Protein AF-0000000075668141 (afdb_homodimer)

Radius of gyration: 25.36 Å; Cα contacts (8 Å, |Δi|>4): 903; chains: 2; bounding box: 115×65×75 Å

Solvent-accessible surface area (backbone atoms only — not comparable to full-atom values): 20758 Å² total; per-residue (Å²): 134,85,80,78,80,77,78,77,78,77,75,76,73,73,70,75,72,70,86,71,71,58,73,37,65,53,33,29,28,27,36,35,37,35,65,38,72,93,59,47,32,39,34,43,30,41,38,39,40,32,55,85,71,38,32,39,29,36,43,32,41,38,30,49,77,85,41,76,47,42,36,41,34,38,38,34,52,81,81,35,35,32,40,40,32,31,69,78,81,67,46,52,48,77,42,76,54,86,69,76,85,75,75,84,57,61,52,91,82,46,42,79,74,48,72,46,20,44,19,17,82,86,45,88,62,29,16,22,46,29,33,36,33,28,46,74,52,94,87,20,44,36,38,38,28,25,27,62,78,62,22,36,63,32,35,42,34,41,32,35,90,84,81,40,72,47,46,37,40,34,24,48,36,38,82,40,73,93,55,80,66,68,78,54,78,59,75,74,64,106,135,85,80,76,79,78,77,76,77,78,74,75,73,74,71,75,71,70,86,72,71,59,74,37,64,53,33,29,30,28,35,36,38,34,65,38,70,94,61,47,31,38,36,42,31,40,36,41,40,32,54,87,71,36,31,39,27,37,43,31,41,39,30,48,76,86,42,77,47,42,37,40,34,37,38,34,54,81,80,34,35,31,40,41,31,31,69,77,81,67,46,52,47,79,42,74,53,86,68,76,84,74,75,84,55,59,52,91,83,46,42,77,76,48,73,47,22,45,19,17,81,85,44,86,63,27,16,22,47,29,35,36,33,30,47,75,53,94,87,20,44,37,39,36,30,24,25,61,77,60,22,37,63,32,35,41,32,43,32,36,89,85,81,39,73,47,49,37,38,34,24,49,38,38,82,39,73,94,56,82,65,67,79,54,78,61,75,74,63,107

Foldseek 3Di:
DPPPPPPPPPPPPPPVPADFWDWAFQWKKWWKWWDDVVFRKIKIWIKTGHNPQLKMWIFMWIATPRDIWTWTWIDRQVVQWIWIATPVVRAIDIDGHPDHRDGQGADRPKDWPDKDWDADPPDPPRTFIKTWTWDDDPQKIKIWIATPPNRYTAKIWIAHPVPGIIIMGTHPMDHHDPDPCSNPHDPNND/DPPPPPPPPPPPPPPPPADFWDWAFQWKKWWKWWDDVVFRKIKIWIKTGHNPQLKMWIFMWIATPRDIWTWTWIDRQVVQKIWIATPVVRAIDIDGHPDHRDGPGADRPKDWPDKDWDADPPDPPRTFIKTWTWDDDPQKIKIWIATPPNRYTAKIWIAHPVPGIIIMGTHPMDHHDPDPCSNPHDPNND

Nearest PDB structures (foldseek):
  6jl9-assembly1_A  TM=8.503E-01  e=2.110E-15  Xenopus tropicalis
  6e7o-assembly1_B  TM=9.089E-01  e=2.492E-14  Homo sapiens
  6jla-assembly2_C  TM=8.457E-01  e=4.726E-15  Mus musculus
  6jld-assembly2_C  TM=8.463E-01  e=1.506E-14  Homo sapiens
  6jld-assembly2_D  TM=8.527E-01  e=2.757E-14  Homo sapiens

Organism: Branchiostoma floridae (NCBI:txid7739)

Sequence (380 aa):
MKVLLFLVAAIAVVYGQAPQPCIAPKLWEARMSRIDPSKRFFERARISYDAINQRVRVIEEVNIKEQRDFFDVLYLHQVGKEYRYNLKTKECEVKQLAEQFRPFEVPANATNFGESYIGTSAFPADGVLITLWGGEFRGGRYMATFTNSGCVPVEDGFCTERIGCVHTSFYDVVAGISDPDVFIPPKACEMKVLLFLVAAIAVVYGQAPQPCIAPKLWEARMSRIDPSKRFFERARISYDAINQRVRVIEEVNIKEQRDFFDVLYLHQVGKEYRYNLKTKECEVKQLAEQFRPFEVPANATNFGESYIGTSAFPADGVLITLWGGEFRGGRYMATFTNSGCVPVEDGFCTERIGCVHTSFYDVVAGISDPDVFIPPKACE

Secondary structure (DSSP, 8-state):
------------------PPPP---SEEEEEEEEEEGGGTEEEEEEEEEETTTTEEEEEEEEEETTEEEEEEEEEETTTTEEEEEETTT--EEEEE--SPP--SS--TTPEEEEEEEEE-SSSTTSEEEEEEEEEEETTEEEEEEEETTT--EEEEEEEETTTEEEEEEEEEEEES-S-GGGGSPPGGG-/------------------PPPP---SEEEEEEEEEEGGGTEEEEEEEEEETTTTEEEEEEEEEETTEEEEEEEEEETTTTEEEEEETTT--EEEEE--SPP--SS--TTPEEEEEEEEE-SSSTTSEEEEEEEEEEETTEEEEEEEETTT--EEEEEEEETTTEEEEEEEEEEEES-S-GGGGSPPGGG-

Structure (mmCIF, N/CA/C/O backbone):
data_AF-0000000075668141-model_v1
#
loop_
_entity.id
_entity.type
_entity.pdbx_description
1 polymer 'Mammalian ependymin-related protein 1'
#
loop_
_atom_site.group_PDB
_atom_site.id
_atom_site.type_symbol
_atom_site.label_atom_id
_atom_site.label_alt_id
_atom_site.label_comp_id
_atom_site.label_asym_id
_atom_site.label_entity_id
_atom_site.label_seq_id
_atom_site.pdbx_PDB_ins_code
_atom_site.Cartn_x
_atom_site.Cartn_y
_atom_site.Cartn_z
_atom_site.occupancy
_atom_site.B_iso_or_equiv
_atom_site.auth_seq_id
_atom_site.auth_comp_id
_atom_site.auth_asym_id
_atom_site.auth_atom_id
_atom_site.pdbx_PDB_model_num
ATOM 1 N N . MET A 1 1 ? -64.438 -29.797 13.039 1 34.88 1 MET A N 1
ATOM 2 C CA . MET A 1 1 ? -63.781 -28.531 12.719 1 34.88 1 MET A CA 1
ATOM 3 C C . MET A 1 1 ? -62.25 -28.656 12.922 1 34.88 1 MET A C 1
ATOM 5 O O . MET A 1 1 ? -61.781 -28.75 14.062 1 34.88 1 MET A O 1
ATOM 9 N N . LYS A 1 2 ? -61.469 -29.391 12.008 1 41.22 2 LYS A N 1
ATOM 10 C CA . LYS A 1 2 ? -60.031 -29.547 11.93 1 41.22 2 LYS A CA 1
ATOM 11 C C . LYS A 1 2 ? -59.344 -28.188 11.789 1 41.22 2 LYS A C 1
ATOM 13 O O . LYS A 1 2 ? -59.656 -27.422 10.883 1 41.22 2 LYS A O 1
ATOM 18 N N . VAL A 1 3 ? -58.875 -27.609 12.883 1 42.22 3 VAL A N 1
ATOM 19 C CA . VAL A 1 3 ? -58.031 -26.406 12.977 1 42.22 3 VAL A CA 1
ATOM 20 C C . VAL A 1 3 ? -56.781 -26.578 12.109 1 42.22 3 VAL A C 1
ATOM 22 O O . VAL A 1 3 ? -56 -27.484 12.336 1 42.22 3 VAL A O 1
ATOM 25 N N . LEU A 1 4 ? -56.844 -26.266 10.844 1 45.06 4 LEU A N 1
ATOM 26 C CA . LEU A 1 4 ? -55.656 -26.109 9.984 1 45.06 4 LEU A CA 1
ATOM 27 C C . LEU A 1 4 ? -54.719 -25.078 10.562 1 45.06 4 LEU A C 1
ATOM 29 O O . LEU A 1 4 ? -55.062 -23.891 10.672 1 45.06 4 LEU A O 1
ATOM 33 N N . LEU A 1 5 ? -53.75 -25.453 11.438 1 43.47 5 LEU A N 1
ATOM 34 C CA . LEU A 1 5 ? -52.625 -24.656 11.898 1 43.47 5 LEU A CA 1
ATOM 35 C C . LEU A 1 5 ? -51.75 -24.203 10.719 1 43.47 5 LEU A C 1
ATOM 37 O O . LEU A 1 5 ? -51.188 -25.031 10.016 1 43.47 5 LEU A O 1
ATOM 41 N N . PHE A 1 6 ? -52.125 -23.078 10.039 1 44.03 6 PHE A N 1
ATOM 42 C CA . PHE A 1 6 ? -51.281 -22.406 9.086 1 44.03 6 PHE A CA 1
ATOM 43 C C . PHE A 1 6 ? -49.938 -22 9.734 1 44.03 6 PHE A C 1
ATOM 45 O O . PHE A 1 6 ? -49.938 -21.188 10.656 1 44.03 6 PHE A O 1
ATOM 52 N N . LEU A 1 7 ? -48.938 -22.875 9.711 1 41.78 7 LEU A N 1
ATOM 53 C CA . LEU A 1 7 ? -47.562 -22.531 10.055 1 41.78 7 LEU A CA 1
ATOM 54 C C . LEU A 1 7 ? -47.031 -21.438 9.117 1 41.78 7 LEU A C 1
ATOM 56 O O . LEU A 1 7 ? -46.844 -21.672 7.922 1 41.78 7 LEU A O 1
ATOM 60 N N . VAL A 1 8 ? -47.312 -20.141 9.375 1 44.75 8 VAL A N 1
ATOM 61 C CA . VAL A 1 8 ? -46.688 -19.031 8.672 1 44.75 8 VAL A CA 1
ATOM 62 C C . VAL A 1 8 ? -45.188 -19.125 8.828 1 44.75 8 VAL A C 1
ATOM 64 O O . VAL A 1 8 ? -44.656 -19.031 9.938 1 44.75 8 VAL A O 1
ATOM 67 N N . ALA A 1 9 ? -44.438 -19.797 7.949 1 44.72 9 ALA A N 1
ATOM 68 C CA . ALA A 1 9 ? -42.969 -19.703 7.832 1 44.72 9 ALA A CA 1
ATOM 69 C C . ALA A 1 9 ? -42.531 -18.266 7.684 1 44.72 9 ALA A C 1
ATOM 71 O O . ALA A 1 9 ? -42.781 -17.625 6.656 1 44.72 9 ALA A O 1
ATOM 72 N N . ALA A 1 10 ? -42.375 -17.453 8.758 1 44.97 10 ALA A N 1
ATOM 73 C CA . ALA A 1 10 ? -41.719 -16.141 8.719 1 44.97 10 ALA A CA 1
ATOM 74 C C . ALA A 1 10 ? -40.344 -16.25 8.094 1 44.97 10 ALA A C 1
ATOM 76 O O . ALA A 1 10 ? -39.438 -16.875 8.672 1 44.97 10 ALA A O 1
ATOM 77 N N . ILE A 1 11 ? -40.156 -16.172 6.809 1 45.78 11 ILE A N 1
ATOM 78 C CA . ILE A 1 11 ? -38.875 -15.984 6.148 1 45.78 11 ILE A CA 1
ATOM 79 C C . ILE A 1 11 ? -38.156 -14.758 6.73 1 45.78 11 ILE A C 1
ATOM 81 O O . ILE A 1 11 ? -38.625 -13.625 6.559 1 45.78 11 ILE A O 1
ATOM 85 N N . ALA A 1 12 ? -37.438 -14.883 7.789 1 45.81 12 ALA A N 1
ATOM 86 C CA . ALA A 1 12 ? -36.531 -13.836 8.219 1 45.81 12 ALA A CA 1
ATOM 87 C C . ALA A 1 12 ? -35.625 -13.414 7.074 1 45.81 12 ALA A C 1
ATOM 89 O O . ALA A 1 12 ? -34.719 -14.172 6.668 1 45.81 12 ALA A O 1
ATOM 90 N N . VAL A 1 13 ? -36.094 -12.641 6.199 1 45.12 13 VAL A N 1
ATOM 91 C CA . VAL A 1 13 ? -35.156 -11.961 5.309 1 45.12 13 VAL A CA 1
ATOM 92 C C . VAL A 1 13 ? -34.031 -11.328 6.129 1 45.12 13 VAL A C 1
ATOM 94 O O . VAL A 1 13 ? -34.25 -10.391 6.895 1 45.12 13 VAL A O 1
ATOM 97 N N . VAL A 1 14 ? -33.062 -12.047 6.535 1 48.56 14 VAL A N 1
ATOM 98 C CA . VAL A 1 14 ? -31.844 -11.445 7.016 1 48.56 14 VAL A CA 1
ATOM 99 C C . VAL A 1 14 ? -31.391 -10.344 6.059 1 48.56 14 VAL A C 1
ATOM 101 O O . VAL A 1 14 ? -30.969 -10.617 4.934 1 48.56 14 VAL A O 1
ATOM 104 N N . TYR A 1 15 ? -31.984 -9.219 5.977 1 42.97 15 TYR A N 1
ATOM 105 C CA . TYR A 1 15 ? -31.359 -8.07 5.328 1 42.97 15 TYR A CA 1
ATOM 106 C C . TYR A 1 15 ? -29.891 -7.969 5.711 1 42.97 15 TYR A C 1
ATOM 108 O O . TYR A 1 15 ? -29.547 -7.734 6.875 1 42.97 15 TYR A O 1
ATOM 116 N N . GLY A 1 16 ? -29.062 -8.758 5.184 1 48.34 16 GLY A N 1
ATOM 117 C CA . GLY A 1 16 ? -27.641 -8.484 5.371 1 48.34 16 GLY A CA 1
ATOM 118 C C . GLY A 1 16 ? -27.312 -7.008 5.309 1 48.34 16 GLY A C 1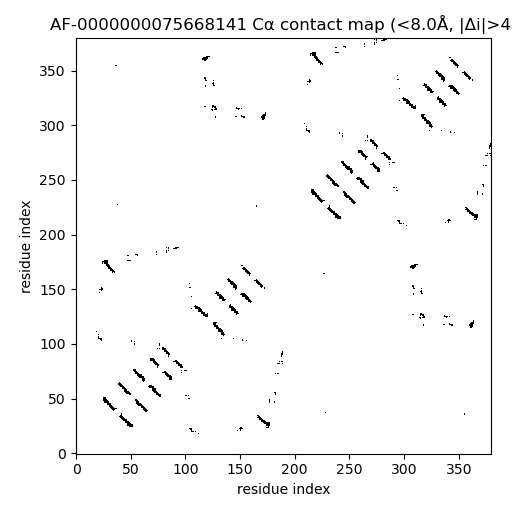
ATOM 119 O O . GLY A 1 16 ? -27.484 -6.367 4.27 1 48.34 16 GLY A O 1
ATOM 120 N N . GLN A 1 17 ? -27.547 -6.254 6.359 1 53.72 17 GLN A N 1
ATOM 121 C CA . GLN A 1 17 ? -27.312 -4.816 6.441 1 53.72 17 GLN A CA 1
ATOM 122 C C . GLN A 1 17 ? -26.016 -4.434 5.734 1 53.72 17 GLN A C 1
ATOM 124 O O . GLN A 1 17 ? -25 -5.125 5.867 1 53.72 17 GLN A O 1
ATOM 129 N N . ALA A 1 18 ? -26.109 -3.721 4.609 1 61.28 18 ALA A N 1
ATOM 130 C CA . ALA A 1 18 ? -24.953 -3.143 3.918 1 61.28 18 ALA A CA 1
ATOM 131 C C . ALA A 1 18 ? -23.922 -2.613 4.914 1 61.28 18 ALA A C 1
ATOM 133 O O . ALA A 1 18 ? -24.281 -2.033 5.938 1 61.28 18 ALA A O 1
ATOM 134 N N . PRO A 1 19 ? -22.719 -3.008 4.734 1 73.75 19 PRO A N 1
ATOM 135 C CA . PRO A 1 19 ? -21.719 -2.535 5.699 1 73.75 19 PRO A CA 1
ATOM 136 C C . PRO A 1 19 ? -21.75 -1.021 5.887 1 73.75 19 PRO A C 1
ATOM 138 O O . PRO A 1 19 ? -21.922 -0.279 4.918 1 73.75 19 PRO A O 1
ATOM 141 N N . GLN A 1 20 ? -22.062 -0.534 7.082 1 81.81 20 GLN A N 1
ATOM 142 C CA . GLN A 1 20 ? -22.062 0.888 7.414 1 81.81 20 GLN A CA 1
ATOM 143 C C . GLN A 1 20 ? -20.641 1.432 7.523 1 81.81 20 GLN A C 1
ATOM 145 O O . GLN A 1 20 ? -19.75 0.744 8.016 1 81.81 20 GLN A O 1
ATOM 150 N N . PRO A 1 21 ? -20.5 2.658 6.977 1 88.06 21 PRO A N 1
ATOM 151 C CA . PRO A 1 21 ? -19.188 3.293 7.105 1 88.06 21 PRO A CA 1
ATOM 152 C C . PRO A 1 21 ? -18.766 3.469 8.562 1 88.06 21 PRO A C 1
ATOM 154 O O . PRO A 1 21 ? -19.594 3.785 9.422 1 88.06 21 PRO A O 1
ATOM 157 N N . CYS A 1 22 ? -17.594 3.148 8.836 1 92.31 22 CYS A N 1
ATOM 158 C CA . CYS A 1 22 ? -17.031 3.377 10.164 1 92.31 22 CYS A CA 1
ATOM 159 C C . CYS A 1 22 ? -16.703 4.848 10.367 1 92.31 22 CYS A C 1
ATOM 161 O O . CYS A 1 22 ? -16.719 5.633 9.414 1 92.31 22 CYS A O 1
ATOM 163 N N . ILE A 1 23 ? -16.5 5.223 11.633 1 94.06 23 ILE A N 1
ATOM 164 C CA . ILE A 1 23 ? -16.172 6.602 11.977 1 94.06 23 ILE A CA 1
ATOM 165 C C . ILE A 1 23 ? -14.68 6.727 12.25 1 94.06 23 ILE A C 1
ATOM 167 O O . ILE A 1 23 ? -14.188 6.234 13.266 1 94.06 23 ILE A O 1
ATOM 171 N N . ALA A 1 24 ? -14.023 7.359 11.383 1 95.56 24 ALA A N 1
ATOM 172 C CA . ALA A 1 24 ? -12.586 7.559 11.531 1 95.56 24 ALA A CA 1
ATOM 173 C C . ALA A 1 24 ? -12.289 8.664 12.547 1 95.56 24 ALA A C 1
ATOM 175 O O . ALA A 1 24 ? -13.086 9.594 12.703 1 95.56 24 ALA A O 1
ATOM 176 N N . PRO A 1 25 ? -11.148 8.562 13.242 1 96.38 25 PRO A N 1
ATOM 177 C CA . PRO A 1 25 ? -10.773 9.664 14.133 1 96.38 25 PRO A CA 1
ATOM 178 C C . PRO A 1 25 ? -10.617 10.992 13.398 1 96.38 25 PRO A C 1
ATOM 180 O O . PRO A 1 25 ? -10.094 11.023 12.281 1 96.38 25 PRO A O 1
ATOM 183 N N . LYS A 1 26 ? -11.031 12.031 14.047 1 97.69 26 LYS A N 1
ATOM 184 C CA . LYS A 1 26 ? -10.984 13.359 13.438 1 97.69 26 LYS A CA 1
ATOM 185 C C . LYS A 1 26 ? -9.609 14 13.633 1 97.69 26 LYS A C 1
ATOM 187 O O . LYS A 1 26 ? -9.258 14.953 12.93 1 97.69 26 LYS A O 1
ATOM 192 N N . LEU A 1 27 ? -8.922 13.539 14.648 1 98.25 27 LEU A N 1
ATOM 193 C CA . LEU A 1 27 ? -7.562 13.977 14.945 1 98.25 27 LEU A CA 1
ATOM 194 C C . LEU A 1 27 ? -6.602 12.797 14.992 1 98.25 27 LEU A C 1
ATOM 196 O O . LEU A 1 27 ? -6.844 11.82 15.711 1 98.25 27 LEU A O 1
ATOM 200 N N . TRP A 1 28 ? -5.551 12.922 14.18 1 98.31 28 TRP A N 1
ATOM 201 C CA . TRP A 1 28 ? -4.566 11.852 14.273 1 98.31 28 TRP A CA 1
ATOM 202 C C . TRP A 1 28 ? -3.225 12.289 13.695 1 98.31 28 TRP A C 1
ATOM 204 O O . TRP A 1 28 ? -3.146 13.305 13 1 98.31 28 TRP A O 1
ATOM 214 N N . GLU A 1 29 ? -2.188 11.602 14.094 1 98.69 29 GLU A N 1
ATOM 215 C CA . GLU A 1 29 ? -0.835 11.734 13.555 1 98.69 29 GLU A CA 1
ATOM 216 C C . GLU A 1 29 ? -0.337 10.406 12.984 1 98.69 29 GLU A C 1
ATOM 218 O O . GLU A 1 29 ? -0.739 9.336 13.445 1 98.69 29 GLU A O 1
ATOM 223 N N . ALA A 1 30 ? 0.519 10.516 12.008 1 98.62 30 ALA A N 1
ATOM 224 C CA . ALA A 1 30 ? 1.01 9.305 11.352 1 98.62 30 ALA A CA 1
ATOM 225 C C . ALA A 1 30 ? 2.281 9.594 10.555 1 98.62 30 ALA A C 1
ATOM 227 O O . ALA A 1 30 ? 2.693 10.742 10.422 1 98.62 30 ALA A O 1
ATOM 228 N N . ARG A 1 31 ? 2.924 8.547 10.227 1 97.56 31 ARG A N 1
ATOM 229 C CA . ARG A 1 31 ? 3.861 8.594 9.109 1 97.56 31 ARG A CA 1
ATOM 230 C C . ARG A 1 31 ? 3.154 8.305 7.793 1 97.56 31 ARG A C 1
ATOM 232 O O . ARG A 1 31 ? 2.125 7.625 7.773 1 97.56 31 ARG A O 1
ATOM 239 N N . MET A 1 32 ? 3.637 8.891 6.742 1 96.5 32 MET A N 1
ATOM 240 C CA . MET A 1 32 ? 2.998 8.617 5.457 1 96.5 32 MET A CA 1
ATOM 241 C C . MET A 1 32 ? 4.035 8.508 4.348 1 96.5 32 MET A C 1
ATOM 243 O O . MET A 1 32 ? 5.164 8.984 4.496 1 96.5 32 MET A O 1
ATOM 247 N N . SER A 1 33 ? 3.711 7.805 3.348 1 91.38 33 SER A N 1
ATOM 248 C CA . SER A 1 33 ? 4.531 7.691 2.145 1 91.38 33 SER A CA 1
ATOM 249 C C . SER A 1 33 ? 3.686 7.824 0.884 1 91.38 33 SER A C 1
ATOM 251 O O . SER A 1 33 ? 2.512 7.449 0.875 1 91.38 33 SER A O 1
ATOM 253 N N . ARG A 1 34 ? 4.293 8.469 -0.087 1 87.44 34 ARG A N 1
ATOM 254 C CA . ARG A 1 34 ? 3.707 8.594 -1.418 1 87.44 34 ARG A CA 1
ATOM 255 C C . ARG A 1 34 ? 4.727 8.25 -2.498 1 87.44 34 ARG A C 1
ATOM 257 O O . ARG A 1 34 ? 5.895 8.625 -2.402 1 87.44 34 ARG A O 1
ATOM 264 N N . ILE A 1 35 ? 4.246 7.426 -3.361 1 75.75 35 ILE A N 1
ATOM 265 C CA . ILE A 1 35 ? 5.141 7.023 -4.441 1 75.75 35 ILE A CA 1
ATOM 266 C C . ILE A 1 35 ? 4.457 7.246 -5.789 1 75.75 35 ILE A C 1
ATOM 268 O O . ILE A 1 35 ? 3.268 6.957 -5.941 1 75.75 35 ILE A O 1
ATOM 272 N N . ASP A 1 36 ? 5.129 7.934 -6.668 1 72.81 36 ASP A N 1
ATOM 273 C CA . ASP A 1 36 ? 4.73 8.039 -8.07 1 72.81 36 ASP A CA 1
ATOM 274 C C . ASP A 1 36 ? 5.863 7.609 -9 1 72.81 36 ASP A C 1
ATOM 276 O O . ASP A 1 36 ? 6.703 8.43 -9.383 1 72.81 36 ASP A O 1
ATOM 280 N N . PRO A 1 37 ? 5.793 6.398 -9.375 1 64.69 37 PRO A N 1
ATOM 281 C CA . PRO A 1 37 ? 6.914 5.879 -10.164 1 64.69 37 PRO A CA 1
ATOM 282 C C . PRO A 1 37 ? 7.102 6.613 -11.484 1 64.69 37 PRO A C 1
ATOM 284 O O . PRO A 1 37 ? 8.227 6.742 -11.977 1 64.69 37 PRO A O 1
ATOM 287 N N . SER A 1 38 ? 6.02 7.039 -12.062 1 67.44 38 SER A N 1
ATOM 288 C CA . SER A 1 38 ? 6.113 7.715 -13.352 1 67.44 38 SER A CA 1
ATOM 289 C C . SER A 1 38 ? 6.941 8.992 -13.242 1 67.44 38 SER A C 1
ATOM 291 O O . SER A 1 38 ? 7.527 9.438 -14.234 1 67.44 38 SER A O 1
ATOM 293 N N . LYS A 1 39 ? 7.062 9.469 -12.07 1 70.31 39 LYS A N 1
ATOM 294 C CA . LYS A 1 39 ? 7.816 10.703 -11.852 1 70.31 39 LYS A CA 1
ATOM 295 C C . LYS A 1 39 ? 9.07 10.438 -11.016 1 70.31 39 LYS A C 1
ATOM 297 O O . LYS A 1 39 ? 9.789 11.367 -10.664 1 70.31 39 LYS A O 1
ATOM 302 N N . ARG A 1 40 ? 9.312 9.156 -10.742 1 74.38 40 ARG A N 1
ATOM 303 C CA . ARG A 1 40 ? 10.398 8.812 -9.828 1 74.38 40 ARG A CA 1
ATOM 304 C C . ARG A 1 40 ? 10.305 9.625 -8.539 1 74.38 40 ARG A C 1
ATOM 306 O O . ARG A 1 40 ? 11.297 10.203 -8.094 1 74.38 40 ARG A O 1
ATOM 313 N N . PHE A 1 41 ? 9.062 9.789 -8.164 1 79.19 41 PHE A N 1
ATOM 314 C CA . PHE A 1 41 ? 8.734 10.586 -6.992 1 79.19 41 PHE A CA 1
ATOM 315 C C . PHE A 1 41 ? 8.508 9.695 -5.777 1 79.19 41 PHE A C 1
ATOM 317 O O . PHE A 1 41 ? 7.855 8.656 -5.875 1 79.19 41 PHE A O 1
ATOM 324 N N . PHE A 1 42 ? 9.156 10.102 -4.734 1 80.56 42 PHE A N 1
ATOM 325 C CA . PHE A 1 42 ? 8.977 9.445 -3.441 1 80.56 42 PHE A CA 1
ATOM 326 C C . PHE A 1 42 ? 8.922 10.477 -2.318 1 80.56 42 PHE A C 1
ATOM 328 O O . PHE A 1 42 ? 9.703 11.422 -2.299 1 80.56 42 PHE A O 1
ATOM 335 N N . GLU A 1 43 ? 7.926 10.305 -1.451 1 91.5 43 GLU A N 1
ATOM 336 C CA . GLU A 1 43 ? 7.762 11.18 -0.299 1 91.5 43 GLU A CA 1
ATOM 337 C C . GLU A 1 43 ? 7.605 10.383 0.991 1 91.5 43 GLU A C 1
ATOM 339 O O . GLU A 1 43 ? 6.863 9.398 1.031 1 91.5 43 GLU A O 1
ATOM 344 N N . ARG A 1 44 ? 8.336 10.727 1.979 1 93.19 44 ARG A N 1
ATOM 345 C CA . ARG A 1 44 ? 8.141 10.281 3.355 1 93.19 44 ARG A CA 1
ATOM 346 C C . ARG A 1 44 ? 7.875 11.469 4.277 1 93.19 44 ARG A C 1
ATOM 348 O O . ARG A 1 44 ? 8.547 12.492 4.188 1 93.19 44 ARG A O 1
ATOM 355 N N . ALA A 1 45 ? 6.902 11.234 5.168 1 97.94 45 ALA A N 1
ATOM 356 C CA . ALA A 1 45 ? 6.52 12.406 5.945 1 97.94 45 ALA A CA 1
ATOM 357 C C . ALA A 1 45 ? 5.91 12.008 7.285 1 97.94 45 ALA A C 1
ATOM 359 O O . ALA A 1 45 ? 5.562 10.844 7.488 1 97.94 45 ALA A O 1
ATOM 360 N N . ARG A 1 46 ? 5.98 12.984 8.148 1 98.19 46 ARG A N 1
ATOM 361 C CA . ARG A 1 46 ? 5.105 12.977 9.32 1 98.19 46 ARG A CA 1
ATOM 362 C C . ARG A 1 46 ? 3.918 13.914 9.125 1 98.19 46 ARG A C 1
ATOM 364 O O . ARG A 1 46 ? 4.082 15.047 8.664 1 98.19 46 ARG A O 1
ATOM 371 N N . ILE A 1 47 ? 2.812 13.359 9.43 1 98.44 47 ILE A N 1
ATOM 372 C CA . ILE A 1 47 ? 1.604 14.141 9.188 1 98.44 47 ILE A CA 1
ATOM 373 C C . ILE A 1 47 ? 0.834 14.32 10.5 1 98.44 47 ILE A C 1
ATOM 375 O O . ILE A 1 47 ? 0.749 13.391 11.305 1 98.44 47 ILE A O 1
ATOM 379 N N . SER A 1 48 ? 0.347 15.531 10.742 1 98.81 48 SER A N 1
ATOM 380 C CA . SER A 1 48 ? -0.649 15.859 11.75 1 98.81 48 SER A CA 1
ATOM 381 C C . SER A 1 48 ? -1.951 16.328 11.109 1 98.81 48 SER A C 1
ATOM 383 O O . SER A 1 48 ? -1.952 17.281 10.312 1 98.81 48 SER A O 1
ATOM 385 N N . TYR A 1 49 ? -2.961 15.617 11.43 1 98.62 49 TYR A N 1
ATOM 386 C CA . TYR A 1 49 ? -4.242 15.805 10.758 1 98.62 49 TYR A CA 1
ATOM 387 C C . TYR A 1 49 ? -5.328 16.188 11.75 1 98.62 49 TYR A C 1
ATOM 389 O O . TYR A 1 49 ? -5.566 15.492 12.727 1 98.62 49 TYR A O 1
ATOM 397 N N . ASP A 1 50 ? -5.969 17.375 11.5 1 98.62 50 ASP A N 1
ATOM 398 C CA . ASP A 1 50 ? -7.082 17.891 12.281 1 98.62 50 ASP A CA 1
ATOM 399 C C . ASP A 1 50 ? -8.273 18.219 11.391 1 98.62 50 ASP A C 1
ATOM 401 O O . ASP A 1 50 ? -8.328 19.297 10.773 1 98.62 50 ASP A O 1
ATOM 405 N N . ALA A 1 51 ? -9.234 17.328 11.453 1 97.69 51 ALA A N 1
ATOM 406 C CA . ALA A 1 51 ? -10.398 17.5 10.586 1 97.69 51 ALA A CA 1
ATOM 407 C C . ALA A 1 51 ? -11.383 18.5 11.18 1 97.69 51 ALA A C 1
ATOM 409 O O . ALA A 1 51 ? -12.148 19.141 10.453 1 97.69 51 ALA A O 1
ATOM 410 N N . ILE A 1 52 ? -11.391 18.609 12.445 1 97.81 52 ILE A N 1
ATOM 411 C CA . ILE A 1 52 ? -12.336 19.516 13.102 1 97.81 52 ILE A CA 1
ATOM 412 C C . ILE A 1 52 ? -12.07 20.953 12.648 1 97.81 52 ILE A C 1
ATOM 414 O O . ILE A 1 52 ? -12.992 21.656 12.242 1 97.81 52 ILE A O 1
ATOM 418 N N . ASN A 1 53 ? -10.812 21.328 12.656 1 98 53 ASN A N 1
ATOM 419 C CA . ASN A 1 53 ? -10.445 22.688 12.266 1 98 53 ASN A CA 1
ATOM 420 C C . ASN A 1 53 ? -9.906 22.734 10.844 1 98 53 ASN A C 1
ATOM 422 O O . ASN A 1 53 ? -9.398 23.766 10.406 1 98 53 ASN A O 1
ATOM 426 N N . GLN A 1 54 ? -9.922 21.625 10.117 1 98.06 54 GLN A N 1
ATOM 427 C CA . GLN A 1 54 ? -9.523 21.5 8.719 1 98.06 54 GLN A CA 1
ATOM 428 C C . GLN A 1 54 ? -8.102 22 8.5 1 98.06 54 GLN A C 1
ATOM 430 O O . GLN A 1 54 ? -7.871 22.891 7.676 1 98.06 54 GLN A O 1
ATOM 435 N N . ARG A 1 55 ? -7.195 21.391 9.195 1 98.19 55 ARG A N 1
ATOM 436 C CA . ARG A 1 55 ? -5.785 21.75 9.078 1 98.19 55 ARG A CA 1
ATOM 437 C C . ARG A 1 55 ? -4.895 20.516 9.07 1 98.19 55 ARG A C 1
ATOM 439 O O . ARG A 1 55 ? -5.211 19.516 9.711 1 98.19 55 ARG A O 1
ATOM 446 N N . VAL A 1 56 ? -3.848 20.625 8.32 1 98.31 56 VAL A N 1
ATOM 447 C CA . VAL A 1 56 ? -2.918 19.516 8.125 1 98.31 56 VAL A CA 1
ATOM 448 C C . VAL A 1 56 ? -1.484 20.031 8.125 1 98.31 56 VAL A C 1
ATOM 450 O O . VAL A 1 56 ? -1.188 21.047 7.484 1 98.31 56 VAL A O 1
ATOM 453 N N . ARG A 1 57 ? -0.657 19.391 8.883 1 98.69 57 ARG A N 1
ATOM 454 C CA . ARG A 1 57 ? 0.774 19.672 8.805 1 98.69 57 ARG A CA 1
ATOM 455 C C . ARG A 1 57 ? 1.537 18.438 8.312 1 98.69 57 ARG A C 1
ATOM 457 O O . ARG A 1 57 ? 1.265 17.312 8.742 1 98.69 57 ARG A O 1
ATOM 464 N N . VAL A 1 58 ? 2.465 18.672 7.41 1 98.19 58 VAL A N 1
ATOM 465 C CA . VAL A 1 58 ? 3.283 17.609 6.852 1 98.19 58 VAL A CA 1
ATOM 466 C C . VAL A 1 58 ? 4.758 18.016 6.887 1 98.19 58 VAL A C 1
ATOM 468 O O . VAL A 1 58 ? 5.145 19.016 6.289 1 98.19 58 VAL A O 1
ATOM 471 N N . ILE A 1 59 ? 5.52 17.297 7.676 1 98.38 59 ILE A N 1
ATOM 472 C CA . ILE A 1 59 ? 6.973 17.422 7.621 1 98.38 59 ILE A CA 1
ATOM 473 C C . ILE A 1 59 ? 7.547 16.328 6.715 1 98.38 59 ILE A C 1
ATOM 475 O O . ILE A 1 59 ? 7.492 15.148 7.047 1 98.38 59 ILE A O 1
ATOM 479 N N . GLU A 1 60 ? 8.141 16.797 5.582 1 97.44 60 GLU A N 1
ATOM 480 C CA . GLU A 1 60 ? 8.32 15.789 4.539 1 97.44 60 GLU A CA 1
ATOM 481 C C . GLU A 1 60 ? 9.734 15.836 3.963 1 97.44 60 GLU A C 1
ATOM 483 O O . GLU A 1 60 ? 10.359 16.891 3.932 1 97.44 60 GLU A O 1
ATOM 488 N N . GLU A 1 61 ? 10.195 14.688 3.676 1 96.38 61 GLU A N 1
ATOM 489 C CA . GLU A 1 61 ? 11.305 14.461 2.752 1 96.38 61 GLU A CA 1
ATOM 490 C C . GLU A 1 61 ? 10.797 14.062 1.368 1 96.38 61 GLU A C 1
ATOM 492 O O . GLU A 1 61 ? 10.023 13.117 1.23 1 96.38 61 GLU A O 1
ATOM 497 N N . VAL A 1 62 ? 11.18 14.859 0.384 1 93.69 62 VAL A N 1
ATOM 498 C CA . VAL A 1 62 ? 10.711 14.625 -0.978 1 93.69 62 VAL A CA 1
ATOM 499 C C . VAL A 1 62 ? 11.898 14.305 -1.883 1 93.69 62 VAL A C 1
ATOM 501 O O . VAL A 1 62 ? 12.914 15.008 -1.85 1 93.69 62 VAL A O 1
ATOM 504 N N . ASN A 1 63 ? 11.734 13.203 -2.508 1 89.31 63 ASN A N 1
ATOM 505 C CA . ASN A 1 63 ? 12.734 12.812 -3.496 1 89.31 63 ASN A CA 1
ATOM 506 C C . ASN A 1 63 ? 12.164 12.836 -4.91 1 89.31 63 ASN A C 1
ATOM 508 O O . ASN A 1 63 ? 11.18 12.156 -5.203 1 89.31 63 ASN A O 1
ATOM 512 N N . ILE A 1 64 ? 12.727 13.711 -5.773 1 86.19 64 ILE A N 1
ATOM 513 C CA . ILE A 1 64 ? 12.359 13.758 -7.184 1 86.19 64 ILE A CA 1
ATOM 514 C C . ILE A 1 64 ? 13.594 13.508 -8.047 1 86.19 64 ILE A C 1
ATOM 516 O O . ILE A 1 64 ? 14.547 14.289 -8.023 1 86.19 64 ILE A O 1
ATOM 520 N N . LYS A 1 65 ? 13.57 12.484 -8.914 1 79.5 65 LYS A N 1
ATOM 521 C CA . LYS A 1 65 ? 14.688 12.141 -9.789 1 79.5 65 LYS A CA 1
ATOM 522 C C . LYS A 1 65 ? 16 12.133 -9.016 1 79.5 65 LYS A C 1
ATOM 524 O O . LYS A 1 65 ? 16.984 12.766 -9.438 1 79.5 65 LYS A O 1
ATOM 529 N N . GLU A 1 66 ? 16 11.656 -7.816 1 77.5 66 GLU A N 1
ATOM 530 C CA . GLU A 1 66 ? 17.172 11.422 -6.973 1 77.5 66 GLU A CA 1
ATOM 531 C C . GLU A 1 66 ? 17.594 12.703 -6.254 1 77.5 66 GLU A C 1
ATOM 533 O O . GLU A 1 66 ? 18.672 12.75 -5.652 1 77.5 66 GLU A O 1
ATOM 538 N N . GLN A 1 67 ? 16.859 13.758 -6.41 1 88.5 67 GLN A N 1
ATOM 539 C CA . GLN A 1 67 ? 17.109 14.969 -5.625 1 88.5 67 GLN A CA 1
ATOM 540 C C . GLN A 1 67 ? 16.219 15 -4.383 1 88.5 67 GLN A C 1
ATOM 542 O O . GLN A 1 67 ? 14.992 14.914 -4.484 1 88.5 67 GLN A O 1
ATOM 547 N N . ARG A 1 68 ? 16.891 15.203 -3.305 1 92 68 ARG A N 1
ATOM 548 C CA . ARG A 1 68 ? 16.188 15.172 -2.025 1 92 68 ARG A CA 1
ATOM 549 C C . ARG A 1 68 ? 15.984 16.578 -1.48 1 92 68 ARG A C 1
ATOM 551 O O . ARG A 1 68 ? 16.906 17.391 -1.475 1 92 68 ARG A O 1
ATOM 558 N N . ASP A 1 69 ? 14.711 16.844 -1.104 1 95.75 69 ASP A N 1
ATOM 559 C CA . ASP A 1 69 ? 14.383 18.094 -0.435 1 95.75 69 ASP A CA 1
ATOM 560 C C . ASP A 1 69 ? 13.531 17.844 0.81 1 95.75 69 ASP A C 1
ATOM 562 O O . ASP A 1 69 ? 13.008 16.75 0.998 1 95.75 69 ASP A O 1
ATOM 566 N N . PHE A 1 70 ? 13.547 18.875 1.723 1 97.25 70 PHE A N 1
ATOM 567 C CA . PHE A 1 70 ? 12.859 18.766 3.002 1 97.25 70 PHE A CA 1
ATOM 568 C C . PHE A 1 70 ? 11.953 19.969 3.227 1 97.25 70 PHE A C 1
ATOM 570 O O . PHE A 1 70 ? 12.391 21.109 3.07 1 97.25 70 PHE A O 1
ATOM 577 N N . PHE A 1 71 ? 10.711 19.641 3.514 1 97.81 71 PHE A N 1
ATOM 578 C CA . PHE A 1 71 ? 9.773 20.75 3.701 1 97.81 71 PHE A CA 1
ATOM 579 C C . PHE A 1 71 ? 8.961 20.547 4.98 1 97.81 71 PHE A C 1
ATOM 581 O O . PHE A 1 71 ? 8.773 19.422 5.441 1 97.81 71 PHE A O 1
ATOM 588 N N . ASP A 1 72 ? 8.617 21.625 5.543 1 98.38 72 ASP A N 1
ATOM 589 C CA . ASP A 1 72 ? 7.555 21.781 6.535 1 98.38 72 ASP A CA 1
ATOM 590 C C . ASP A 1 72 ? 6.348 22.5 5.941 1 98.38 72 ASP A C 1
ATOM 592 O O . ASP A 1 72 ? 6.402 23.719 5.703 1 98.38 72 ASP A O 1
ATOM 596 N N . VAL A 1 73 ? 5.309 21.719 5.77 1 97.88 73 VAL A N 1
ATOM 597 C CA . VAL A 1 73 ? 4.164 22.297 5.066 1 97.88 73 VAL A CA 1
ATOM 598 C C . VAL A 1 73 ? 2.945 22.297 5.988 1 97.88 73 VAL A C 1
ATOM 600 O O . VAL A 1 73 ? 2.625 21.297 6.613 1 97.88 73 VAL A O 1
ATOM 603 N N . LEU A 1 74 ? 2.336 23.469 6.016 1 98.31 74 LEU A N 1
ATOM 604 C CA . LEU A 1 74 ? 1.143 23.641 6.836 1 98.31 74 LEU A CA 1
ATOM 605 C C . LEU A 1 74 ? -0.031 24.125 5.988 1 98.31 74 LEU A C 1
ATOM 607 O O . LEU A 1 74 ? 0.084 25.125 5.273 1 98.31 74 LEU A O 1
ATOM 611 N N . TYR A 1 75 ? -1.134 23.406 6.043 1 97.94 75 TYR A N 1
ATOM 612 C CA . TYR A 1 75 ? -2.377 23.781 5.375 1 97.94 75 TYR A CA 1
ATOM 613 C C . TYR A 1 75 ? -3.426 24.219 6.387 1 97.94 75 TYR A C 1
ATOM 615 O O . TYR A 1 75 ? -3.865 23.438 7.227 1 97.94 75 TYR A O 1
ATOM 623 N N . LEU A 1 76 ? -3.777 25.469 6.312 1 98 76 LEU A N 1
ATOM 624 C CA . LEU A 1 76 ? -4.879 25.984 7.109 1 98 76 LEU A CA 1
ATOM 625 C C . LEU A 1 76 ? -6.07 26.344 6.227 1 98 76 LEU A C 1
ATOM 627 O O . LEU A 1 76 ? -6.168 27.469 5.719 1 98 76 LEU A O 1
ATOM 631 N N . HIS A 1 77 ? -7.012 25.453 6.176 1 97.5 77 HIS A N 1
ATOM 632 C CA . HIS A 1 77 ? -8.086 25.578 5.195 1 97.5 77 HIS A CA 1
ATOM 633 C C . HIS A 1 77 ? -9.094 26.641 5.625 1 97.5 77 HIS A C 1
ATOM 635 O O . HIS A 1 77 ? -9.703 27.297 4.781 1 97.5 77 HIS A O 1
ATOM 641 N N . GLN A 1 78 ? -9.281 26.828 6.863 1 96.62 78 GLN A N 1
ATOM 642 C CA . GLN A 1 78 ? -10.211 27.844 7.32 1 96.62 78 GLN A CA 1
ATOM 643 C C . GLN A 1 78 ? -9.672 29.25 7.039 1 96.62 78 GLN A C 1
ATOM 645 O O . GLN A 1 78 ? -10.445 30.172 6.793 1 96.62 78 GLN A O 1
ATOM 650 N N . VAL A 1 79 ? -8.359 29.328 7.074 1 95.5 79 VAL A N 1
ATOM 651 C CA . VAL A 1 79 ? -7.688 30.594 6.758 1 95.5 79 VAL A CA 1
ATOM 652 C C . VAL A 1 79 ? -7.492 30.703 5.246 1 95.5 79 VAL A C 1
ATOM 654 O O . VAL A 1 79 ? -7.359 31.812 4.715 1 95.5 79 VAL A O 1
ATOM 657 N N . GLY A 1 80 ? -7.379 29.578 4.574 1 97 80 GLY A N 1
ATOM 658 C CA . GLY A 1 80 ? -7.199 29.516 3.131 1 97 80 GLY A CA 1
ATOM 659 C C . GLY A 1 80 ? -5.75 29.672 2.705 1 97 80 GLY A C 1
ATOM 660 O O . GLY A 1 80 ? -5.461 30.172 1.62 1 97 80 GLY A O 1
ATOM 661 N N . LYS A 1 81 ? -4.848 29.234 3.592 1 97.56 81 LYS A N 1
ATOM 662 C CA . LYS A 1 81 ? -3.439 29.453 3.287 1 97.56 81 LYS A CA 1
ATOM 663 C C . LYS A 1 81 ? -2.633 28.172 3.434 1 97.56 81 LYS A C 1
ATOM 665 O O . LYS A 1 81 ? -2.93 27.344 4.297 1 97.56 81 LYS A O 1
ATOM 670 N N . GLU A 1 82 ? -1.677 28 2.629 1 98.06 82 GLU A N 1
ATOM 671 C CA . GLU A 1 82 ? -0.605 27.016 2.727 1 98.06 82 GLU A CA 1
ATOM 672 C C . GLU A 1 82 ? 0.727 27.672 3.066 1 98.06 82 GLU A C 1
ATOM 674 O O . GLU A 1 82 ? 1.124 28.641 2.424 1 98.06 82 GLU A O 1
ATOM 679 N N . TYR A 1 83 ? 1.406 27.25 4.094 1 98.19 83 TYR A N 1
ATOM 680 C CA . TYR A 1 83 ? 2.758 27.656 4.465 1 98.19 83 TYR A CA 1
ATOM 681 C C . TYR A 1 83 ? 3.768 26.578 4.109 1 98.19 83 TYR A C 1
ATOM 683 O O . TYR A 1 83 ? 3.66 25.438 4.578 1 98.19 83 TYR A O 1
ATOM 691 N N . ARG A 1 84 ? 4.641 26.906 3.271 1 98 84 ARG A N 1
ATOM 692 C CA . ARG A 1 84 ? 5.664 25.953 2.852 1 98 84 ARG A CA 1
ATOM 693 C C . ARG A 1 84 ? 7.059 26.453 3.219 1 98 84 ARG A C 1
ATOM 695 O O . ARG A 1 84 ? 7.582 27.375 2.584 1 98 84 ARG A O 1
ATOM 702 N N . TYR A 1 85 ? 7.637 25.828 4.191 1 98.12 85 TYR A N 1
ATOM 703 C CA . TYR A 1 85 ? 8.953 26.172 4.703 1 98.12 85 TYR A CA 1
ATOM 704 C C . TYR A 1 85 ? 10 25.156 4.258 1 98.12 85 TYR A C 1
ATOM 706 O O . TYR A 1 85 ? 9.891 23.969 4.574 1 98.12 85 TYR A O 1
ATOM 714 N N . ASN A 1 86 ? 10.922 25.641 3.453 1 97.81 86 ASN A N 1
ATOM 715 C CA . ASN A 1 86 ? 12.023 24.766 3.043 1 97.81 86 ASN A CA 1
ATOM 716 C C . ASN A 1 86 ? 13.047 24.594 4.16 1 97.81 86 ASN A C 1
ATOM 718 O O . ASN A 1 86 ? 13.664 25.562 4.598 1 97.81 86 ASN A O 1
ATOM 722 N N . LEU A 1 87 ? 13.234 23.406 4.59 1 97.25 87 LEU A N 1
ATOM 723 C CA . LEU A 1 87 ? 14.062 23.141 5.762 1 97.25 87 LEU A CA 1
ATOM 724 C C . LEU A 1 87 ? 15.547 23.219 5.41 1 97.25 87 LEU A C 1
ATOM 726 O O . LEU A 1 87 ? 16.391 23.312 6.301 1 97.25 87 LEU A O 1
ATOM 730 N N . LYS A 1 88 ? 15.812 23.156 4.125 1 95.94 88 LYS A N 1
ATOM 731 C CA . LYS A 1 88 ? 17.203 23.312 3.684 1 95.94 88 LYS A CA 1
ATOM 732 C C . LYS A 1 88 ? 17.562 24.781 3.498 1 95.94 88 LYS A C 1
ATOM 734 O O . LYS A 1 88 ? 18.531 25.266 4.086 1 95.94 88 LYS A O 1
ATOM 739 N N . THR A 1 89 ? 16.828 25.5 2.699 1 95.88 89 THR A N 1
ATOM 740 C CA . THR A 1 89 ? 17.141 26.875 2.328 1 95.88 89 THR A CA 1
ATOM 741 C C . THR A 1 89 ? 16.609 27.844 3.375 1 95.88 89 THR A C 1
ATOM 743 O O . THR A 1 89 ? 16.984 29.016 3.389 1 95.88 89 THR A O 1
ATOM 746 N N . LYS A 1 90 ? 15.75 27.438 4.191 1 96.69 90 LYS A N 1
ATOM 747 C CA . LYS A 1 90 ? 15.141 28.234 5.262 1 96.69 90 LYS A CA 1
ATOM 748 C C . LYS A 1 90 ? 14.227 29.312 4.703 1 96.69 90 LYS A C 1
ATOM 750 O O . LYS A 1 90 ? 13.984 30.328 5.359 1 96.69 90 LYS A O 1
ATOM 755 N N . GLU A 1 91 ? 13.773 29.125 3.494 1 96.94 91 GLU A N 1
ATOM 756 C CA . GLU A 1 91 ? 12.828 30.031 2.861 1 96.94 91 GLU A CA 1
ATOM 757 C C . GLU A 1 91 ? 11.391 29.562 3.043 1 96.94 91 GLU A C 1
ATOM 759 O O . GLU A 1 91 ? 11.125 28.359 3.006 1 96.94 91 GLU A O 1
ATOM 764 N N . CYS A 1 92 ? 10.547 30.578 3.219 1 98 92 CYS A N 1
ATOM 765 C CA . CYS A 1 92 ? 9.141 30.25 3.408 1 98 92 CYS A CA 1
ATOM 766 C C . CYS A 1 92 ? 8.289 30.859 2.307 1 98 92 CYS A C 1
ATOM 768 O O . CYS A 1 92 ? 8.438 32.031 1.989 1 98 92 CYS A O 1
ATOM 770 N N . GLU A 1 93 ? 7.445 30.047 1.726 1 97.5 93 GLU A N 1
ATOM 771 C CA . GLU A 1 93 ? 6.453 30.5 0.754 1 97.5 93 GLU A CA 1
ATOM 772 C C . GLU A 1 93 ? 5.039 30.344 1.305 1 97.5 93 GLU A C 1
ATOM 774 O O . GLU A 1 93 ? 4.68 29.297 1.847 1 97.5 93 GLU A O 1
ATOM 779 N N . VAL A 1 94 ? 4.262 31.453 1.225 1 97.62 94 VAL A N 1
ATOM 780 C CA . VAL A 1 94 ? 2.859 31.422 1.625 1 97.62 94 VAL A CA 1
ATOM 781 C C . VAL A 1 94 ? 1.967 31.562 0.394 1 97.62 94 VAL A C 1
ATOM 783 O O . VAL A 1 94 ? 2.135 32.5 -0.398 1 97.62 94 VAL A O 1
ATOM 786 N N . LYS A 1 95 ? 1.082 30.625 0.271 1 96.94 95 LYS A N 1
ATOM 787 C CA . LYS A 1 95 ? 0.197 30.641 -0.891 1 96.94 95 LYS A CA 1
ATOM 788 C C . LYS A 1 95 ? -1.261 30.469 -0.472 1 96.94 95 LYS A C 1
ATOM 790 O O . LYS A 1 95 ? -1.546 29.922 0.595 1 96.94 95 LYS A O 1
ATOM 795 N N . GLN A 1 96 ? -2.096 30.984 -1.332 1 96.5 96 GLN A N 1
ATOM 796 C CA . GLN A 1 96 ? -3.52 30.719 -1.154 1 96.5 96 GLN A CA 1
ATOM 797 C C . GLN A 1 96 ? -3.863 29.281 -1.545 1 96.5 96 GLN A C 1
ATOM 799 O O . GLN A 1 96 ? -3.371 28.781 -2.553 1 96.5 96 GLN A O 1
ATOM 804 N N . LEU A 1 97 ? -4.699 28.625 -0.696 1 94.38 97 LEU A N 1
ATOM 805 C CA . LEU A 1 97 ? -5.129 27.266 -0.999 1 94.38 97 LEU A CA 1
ATOM 806 C C . LEU A 1 97 ? -6.199 27.266 -2.088 1 94.38 97 LEU A C 1
ATOM 808 O O . LEU A 1 97 ? -7.176 28.016 -2.004 1 94.38 97 LEU A O 1
ATOM 812 N N . ALA A 1 98 ? -5.953 26.453 -3.053 1 83.44 98 ALA A N 1
ATOM 813 C CA . ALA A 1 98 ? -6.914 26.344 -4.148 1 83.44 98 ALA A CA 1
ATOM 814 C C . ALA A 1 98 ? -7.914 25.234 -3.893 1 83.44 98 ALA A C 1
ATOM 816 O O . ALA A 1 98 ? -9.062 25.297 -4.352 1 83.44 98 ALA A O 1
ATOM 817 N N . GLU A 1 99 ? -7.488 24.297 -3.168 1 80.94 99 GLU A N 1
ATOM 818 C CA . GLU A 1 99 ? -8.336 23.109 -2.996 1 80.94 99 GLU A CA 1
ATOM 819 C C . GLU A 1 99 ? -9.039 23.141 -1.642 1 80.94 99 GLU A C 1
ATOM 821 O O . GLU A 1 99 ? -8.469 23.578 -0.646 1 80.94 99 GLU A O 1
ATOM 826 N N . GLN A 1 100 ? -10.234 22.609 -1.696 1 86.88 100 GLN A N 1
ATOM 827 C CA . GLN A 1 100 ? -10.984 22.469 -0.454 1 86.88 100 GLN A CA 1
ATOM 828 C C . GLN A 1 100 ? -10.445 21.297 0.372 1 86.88 100 GLN A C 1
ATOM 830 O O . GLN A 1 100 ? -9.82 20.391 -0.169 1 86.88 100 GLN A O 1
ATOM 835 N N . PHE A 1 101 ? -10.734 21.438 1.653 1 92.12 101 PHE A N 1
ATOM 836 C CA . PHE A 1 101 ? -10.344 20.375 2.572 1 92.12 101 PHE A CA 1
ATOM 837 C C . PHE A 1 101 ? -11.031 19.062 2.213 1 92.12 101 PHE A C 1
ATOM 839 O O . PHE A 1 101 ? -12.25 19.031 1.997 1 92.12 101 PHE A O 1
ATOM 846 N N . ARG A 1 102 ? -10.258 18 2.104 1 87.75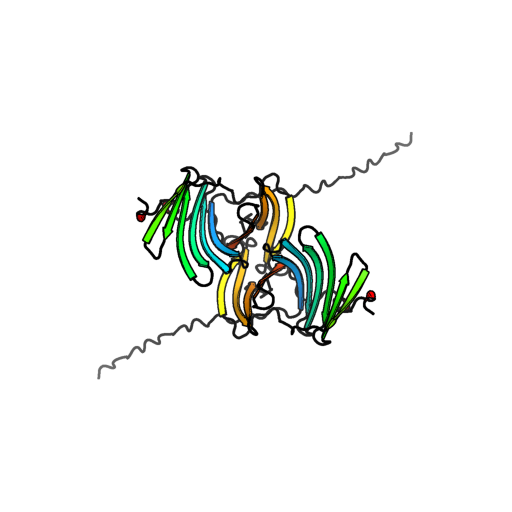 102 ARG A N 1
ATOM 847 C CA . ARG A 1 102 ? -10.805 16.656 1.936 1 87.75 102 ARG A CA 1
ATOM 848 C C . ARG A 1 102 ? -10.602 15.82 3.193 1 87.75 102 ARG A C 1
ATOM 850 O O . ARG A 1 102 ? -9.469 15.453 3.527 1 87.75 102 ARG A O 1
ATOM 857 N N . PRO A 1 103 ? -11.648 15.477 3.854 1 91.69 103 PRO A N 1
ATOM 858 C CA . PRO A 1 103 ? -11.492 14.68 5.07 1 91.69 103 PRO A CA 1
ATOM 859 C C . PRO A 1 103 ? -11.047 13.242 4.777 1 91.69 103 PRO A C 1
ATOM 861 O O . PRO A 1 103 ? -11.477 12.648 3.783 1 91.69 103 PRO A O 1
ATOM 864 N N . PHE A 1 104 ? -10.164 12.727 5.629 1 92.69 104 PHE A N 1
ATOM 865 C CA . PHE A 1 104 ? -9.82 11.312 5.578 1 92.69 104 PHE A CA 1
ATOM 866 C C . PHE A 1 104 ? -10.828 10.484 6.367 1 92.69 104 PHE A C 1
ATOM 868 O O . PHE A 1 104 ? -10.539 10.031 7.477 1 92.69 104 PHE A O 1
ATOM 875 N N . GLU A 1 105 ? -11.969 10.328 5.82 1 92 105 GLU A N 1
ATOM 876 C CA . GLU A 1 105 ? -13.078 9.57 6.387 1 92 105 GLU A CA 1
ATOM 877 C C . GLU A 1 105 ? -13.828 8.797 5.309 1 92 105 GLU A C 1
ATOM 879 O O . GLU A 1 105 ? -13.633 9.039 4.113 1 92 105 GLU A O 1
ATOM 884 N N . VAL A 1 106 ? -14.578 7.906 5.758 1 88.38 106 VAL A N 1
ATOM 885 C CA . VAL A 1 106 ? -15.453 7.203 4.82 1 88.38 106 VAL A CA 1
ATOM 886 C C . VAL A 1 106 ? -16.719 8.016 4.582 1 88.38 106 VAL A C 1
ATOM 888 O O . VAL A 1 106 ? -17.562 8.156 5.477 1 88.38 106 VAL A O 1
ATOM 891 N N . PRO A 1 107 ? -16.828 8.5 3.373 1 86.81 107 PRO A N 1
ATOM 892 C CA . PRO A 1 107 ? -18.062 9.25 3.113 1 86.81 107 PRO A CA 1
ATOM 893 C C . PRO A 1 107 ? -19.328 8.383 3.252 1 86.81 107 PRO A C 1
ATOM 895 O O . PRO A 1 107 ? -19.25 7.16 3.086 1 86.81 107 PRO A O 1
ATOM 898 N N . ALA A 1 108 ? -20.422 9.062 3.445 1 85.94 108 ALA A N 1
ATOM 899 C CA . ALA A 1 108 ? -21.688 8.359 3.666 1 85.94 108 ALA A CA 1
ATOM 900 C C . ALA A 1 108 ? -22.109 7.605 2.41 1 85.94 108 ALA A C 1
ATOM 902 O O . ALA A 1 108 ? -22.75 6.551 2.5 1 85.94 108 ALA A O 1
ATOM 903 N N . ASN A 1 109 ? -21.734 8.109 1.312 1 87 109 ASN A N 1
ATOM 904 C CA . ASN A 1 109 ? -22.188 7.508 0.061 1 87 109 ASN A CA 1
ATOM 905 C C . ASN A 1 109 ? -21.109 6.59 -0.531 1 87 109 ASN A C 1
ATOM 907 O O . ASN A 1 109 ? -21.203 6.188 -1.692 1 87 109 ASN A O 1
ATOM 911 N N . ALA A 1 110 ? -20.141 6.27 0.268 1 91.06 110 ALA A N 1
ATOM 912 C CA . ALA A 1 110 ? -19.047 5.445 -0.247 1 91.06 110 ALA A CA 1
ATOM 913 C C . ALA A 1 110 ? -19.516 4.023 -0.533 1 91.06 110 ALA A C 1
ATOM 915 O O . ALA A 1 110 ? -20.391 3.494 0.173 1 91.06 110 ALA A O 1
ATOM 916 N N . THR A 1 111 ? -18.953 3.41 -1.57 1 91.31 111 THR A N 1
ATOM 917 C CA . THR A 1 111 ? -19.188 2.004 -1.882 1 91.31 111 THR A CA 1
ATOM 918 C C . THR A 1 111 ? -18.203 1.116 -1.122 1 91.31 111 THR A C 1
ATOM 920 O O . THR A 1 111 ? -17 1.387 -1.104 1 91.31 111 THR A O 1
ATOM 923 N N . ASN A 1 112 ? -18.781 0.174 -0.496 1 93.06 112 ASN A N 1
ATOM 924 C CA . ASN A 1 112 ? -17.953 -0.821 0.185 1 93.06 112 ASN A CA 1
ATOM 925 C C . ASN A 1 112 ? -17.453 -1.889 -0.781 1 93.06 112 ASN A C 1
ATOM 927 O O . ASN A 1 112 ? -18.25 -2.545 -1.456 1 93.06 112 ASN A O 1
ATOM 931 N N . PHE A 1 113 ? -16.141 -2.033 -0.825 1 88.38 113 PHE A N 1
ATOM 932 C CA . PHE A 1 113 ? -15.555 -2.982 -1.77 1 88.38 113 PHE A CA 1
ATOM 933 C C . PHE A 1 113 ? -15.141 -4.27 -1.062 1 88.38 113 PHE A C 1
ATOM 935 O O . PHE A 1 113 ? -14.602 -5.18 -1.688 1 88.38 113 PHE A O 1
ATOM 942 N N . GLY A 1 114 ? -15.367 -4.309 0.231 1 91.31 114 GLY A N 1
ATOM 943 C CA . GLY A 1 114 ? -15.102 -5.543 0.955 1 91.31 114 GLY A CA 1
ATOM 944 C C . GLY A 1 114 ? -14.008 -5.406 1.99 1 91.31 114 GLY A C 1
ATOM 945 O O . GLY A 1 114 ? -13.547 -4.297 2.277 1 91.31 114 GLY A O 1
ATOM 946 N N . GLU A 1 115 ? -13.672 -6.578 2.541 1 94.44 115 GLU A N 1
ATOM 947 C CA . GLU A 1 115 ? -12.672 -6.641 3.6 1 94.44 115 GLU A CA 1
ATOM 948 C C . GLU A 1 115 ? -11.539 -7.594 3.234 1 94.44 115 GLU A C 1
ATOM 950 O O . GLU A 1 115 ? -11.734 -8.531 2.455 1 94.44 115 GLU A O 1
ATOM 955 N N . SER A 1 116 ? -10.391 -7.254 3.768 1 96 116 SER A N 1
ATOM 956 C CA . SER A 1 116 ? -9.227 -8.117 3.592 1 96 116 SER A CA 1
ATOM 957 C C . SER A 1 116 ? -8.242 -7.957 4.746 1 96 116 SER A C 1
ATOM 959 O O . SER A 1 116 ? -8.203 -6.91 5.398 1 96 116 SER A O 1
ATOM 961 N N . TYR A 1 117 ? -7.469 -9.023 4.93 1 96.94 117 TYR A N 1
ATOM 962 C CA . TYR A 1 117 ? -6.355 -8.906 5.863 1 96.94 117 TYR A CA 1
ATOM 963 C C . TYR A 1 117 ? -5.09 -8.453 5.145 1 96.94 117 TYR A C 1
ATOM 965 O O . TYR A 1 117 ? -4.707 -9.031 4.125 1 96.94 117 TYR A O 1
ATOM 973 N N . ILE A 1 118 ? -4.539 -7.398 5.637 1 97.31 118 ILE A N 1
ATOM 974 C CA . ILE A 1 118 ? -3.113 -7.246 5.375 1 97.31 118 ILE A CA 1
ATOM 975 C C . ILE A 1 118 ? -2.32 -8.203 6.262 1 97.31 118 ILE A C 1
ATOM 977 O O . ILE A 1 118 ? -2.455 -8.18 7.488 1 97.31 118 ILE A O 1
ATOM 981 N N . GLY A 1 119 ? -1.498 -9.016 5.621 1 96.38 119 GLY A N 1
ATOM 982 C CA . GLY A 1 119 ? -0.938 -10.148 6.344 1 96.38 119 GLY A CA 1
ATOM 983 C C . GLY A 1 119 ? -1.849 -11.367 6.348 1 96.38 119 GLY A C 1
ATOM 984 O O . GLY A 1 119 ? -2.332 -11.789 5.297 1 96.38 119 GLY A O 1
ATOM 985 N N . THR A 1 120 ? -1.985 -11.938 7.547 1 95.88 120 THR A N 1
ATOM 986 C CA . THR A 1 120 ? -2.764 -13.164 7.66 1 95.88 120 THR A CA 1
ATOM 987 C C . THR A 1 120 ? -3.742 -13.086 8.828 1 95.88 120 THR A C 1
ATOM 989 O O . THR A 1 120 ? -3.479 -12.398 9.812 1 95.88 120 THR A O 1
ATOM 992 N N . SER A 1 121 ? -4.816 -13.789 8.625 1 93.06 121 SER A N 1
ATOM 993 C CA . SER A 1 121 ? -5.773 -13.93 9.719 1 93.06 121 SER A CA 1
ATOM 994 C C . SER A 1 121 ? -5.457 -15.156 10.578 1 93.06 121 SER A C 1
ATOM 996 O O . SER A 1 121 ? -6.086 -15.375 11.617 1 93.06 121 SER A O 1
ATOM 998 N N . ALA A 1 122 ? -4.477 -15.867 10.156 1 90.62 122 ALA A N 1
ATOM 999 C CA . ALA A 1 122 ? -4.219 -17.172 10.773 1 90.62 122 ALA A CA 1
ATOM 1000 C C . ALA A 1 122 ? -3.615 -17 12.164 1 90.62 122 ALA A C 1
ATOM 1002 O O . ALA A 1 122 ? -3.801 -17.859 13.039 1 90.62 122 ALA A O 1
ATOM 1003 N N . PHE A 1 123 ? -2.84 -15.977 12.414 1 86.19 123 PHE A N 1
ATOM 1004 C CA . PHE A 1 123 ? -2.176 -15.766 13.695 1 86.19 123 PHE A CA 1
ATOM 1005 C C . PHE A 1 123 ? -2.426 -14.352 14.203 1 86.19 123 PHE A C 1
ATOM 1007 O O . PHE A 1 123 ? -2.406 -13.398 13.43 1 86.19 123 PHE A O 1
ATOM 1014 N N . PRO A 1 124 ? -2.537 -14.359 15.516 1 82.19 124 PRO A N 1
ATOM 1015 C CA . PRO A 1 124 ? -2.723 -13.016 16.078 1 82.19 124 PRO A CA 1
ATOM 1016 C C . PRO A 1 124 ? -1.531 -12.102 15.828 1 82.19 124 PRO A C 1
ATOM 1018 O O . PRO A 1 124 ? -0.391 -12.562 15.742 1 82.19 124 PRO A O 1
ATOM 1021 N N . ALA A 1 1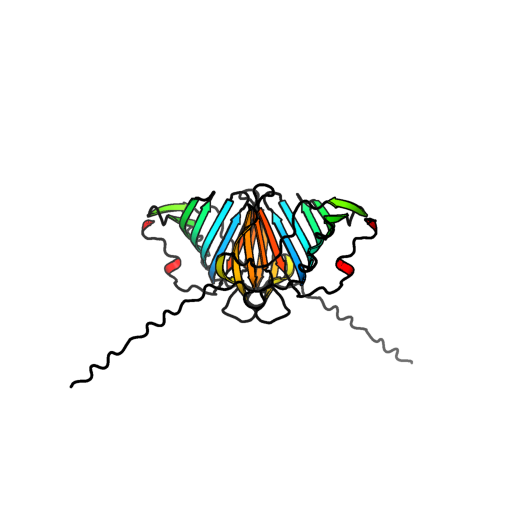25 ? -1.701 -10.906 15.617 1 83.94 125 ALA A N 1
ATOM 1022 C CA . ALA A 1 125 ? -0.694 -9.859 15.492 1 83.94 125 ALA A CA 1
ATOM 1023 C C . ALA A 1 125 ? 0.024 -9.945 14.148 1 83.94 125 ALA A C 1
ATOM 1025 O O . ALA A 1 125 ? 1.015 -9.242 13.922 1 83.94 125 ALA A O 1
ATOM 1026 N N . ASP A 1 126 ? -0.456 -10.953 13.32 1 92.38 126 ASP A N 1
ATOM 1027 C CA . ASP A 1 126 ? 0.227 -11.102 12.039 1 92.38 126 ASP A CA 1
ATOM 1028 C C . ASP A 1 126 ? -0.629 -10.562 10.891 1 92.38 126 ASP A C 1
ATOM 1030 O O . ASP A 1 126 ? -0.447 -10.961 9.742 1 92.38 126 ASP A O 1
ATOM 1034 N N . GLY A 1 127 ? -1.575 -9.828 11.273 1 95.81 127 GLY A N 1
ATOM 1035 C CA . GLY A 1 127 ? -2.42 -9.195 10.273 1 95.81 127 GLY A CA 1
ATOM 1036 C C . GLY A 1 127 ? -3.371 -8.172 10.852 1 95.81 127 GLY A C 1
ATOM 1037 O O . GLY A 1 127 ? -3.539 -8.094 12.07 1 95.81 127 GLY A O 1
ATOM 1038 N N . VAL A 1 128 ? -3.912 -7.398 10.016 1 96.56 128 VAL A N 1
ATOM 1039 C CA . VAL A 1 128 ? -4.93 -6.418 10.383 1 96.56 128 VAL A CA 1
ATOM 1040 C C . VAL A 1 128 ? -6.047 -6.418 9.336 1 96.56 128 VAL A C 1
ATOM 1042 O O . VAL A 1 128 ? -5.781 -6.402 8.133 1 96.56 128 VAL A O 1
ATOM 1045 N N . LEU A 1 129 ? -7.223 -6.555 9.844 1 96.25 129 LEU A N 1
ATOM 1046 C CA . LEU A 1 129 ? -8.375 -6.531 8.953 1 96.25 129 LEU A CA 1
ATOM 1047 C C . LEU A 1 129 ? -8.688 -5.109 8.5 1 96.25 129 LEU A C 1
ATOM 1049 O O . LEU A 1 129 ? -8.812 -4.203 9.32 1 96.25 129 LEU A O 1
ATOM 1053 N N . ILE A 1 130 ? -8.75 -4.953 7.16 1 96.25 130 ILE A N 1
ATOM 1054 C CA . ILE A 1 130 ? -9.039 -3.639 6.598 1 96.25 130 ILE A CA 1
ATOM 1055 C C . ILE A 1 130 ? -10.336 -3.693 5.789 1 96.25 130 ILE A C 1
ATOM 1057 O O . ILE A 1 130 ? -10.773 -4.773 5.379 1 96.25 130 ILE A O 1
ATOM 1061 N N . THR A 1 131 ? -10.914 -2.518 5.645 1 95.31 131 THR A N 1
ATOM 1062 C CA . THR A 1 131 ? -12.062 -2.332 4.766 1 95.31 131 THR A CA 1
ATOM 1063 C C . THR A 1 131 ? -11.734 -1.341 3.652 1 95.31 131 THR A C 1
ATOM 1065 O O . THR A 1 131 ? -11.117 -0.302 3.896 1 95.31 131 THR A O 1
ATOM 1068 N N . LEU A 1 132 ? -12.109 -1.712 2.482 1 93.25 132 LEU A N 1
ATOM 1069 C CA . LEU A 1 132 ? -11.859 -0.861 1.324 1 93.25 132 LEU A CA 1
ATOM 1070 C C . LEU A 1 132 ? -13.133 -0.141 0.898 1 93.25 132 LEU A C 1
ATOM 1072 O O . LEU A 1 132 ? -14.195 -0.762 0.778 1 93.25 132 LEU A O 1
ATOM 1076 N N . TRP A 1 133 ? -13 1.148 0.7 1 92.62 133 TRP A N 1
ATOM 1077 C CA . TRP A 1 133 ? -14.102 2.008 0.274 1 92.62 133 TRP A CA 1
ATOM 1078 C C . TRP A 1 133 ? -13.719 2.807 -0.967 1 92.62 133 TRP A C 1
ATOM 1080 O O . TRP A 1 133 ? -12.531 3.055 -1.214 1 92.62 133 TRP A O 1
ATOM 1090 N N . GLY A 1 134 ? -14.711 3.102 -1.764 1 90.62 134 GLY A N 1
ATOM 1091 C CA . GLY A 1 134 ? -14.445 3.955 -2.912 1 90.62 134 GLY A CA 1
ATOM 1092 C C . GLY A 1 134 ? -15.688 4.668 -3.424 1 90.62 134 GLY A C 1
ATOM 1093 O O . GLY A 1 134 ? -16.781 4.496 -2.877 1 90.62 134 GLY A O 1
ATOM 1094 N N . GLY A 1 135 ? -15.445 5.574 -4.324 1 88.5 135 GLY A N 1
ATOM 1095 C CA . GLY A 1 135 ? -16.516 6.344 -4.934 1 88.5 135 GLY A CA 1
ATOM 1096 C C . GLY A 1 135 ? -16.031 7.57 -5.68 1 88.5 135 GLY A C 1
ATOM 1097 O O . GLY A 1 135 ? -14.906 7.578 -6.203 1 88.5 135 GLY A O 1
ATOM 1098 N N . GLU A 1 136 ? -16.922 8.391 -5.93 1 86.38 136 GLU A N 1
ATOM 1099 C CA . GLU A 1 136 ? -16.625 9.648 -6.602 1 86.38 136 GLU A CA 1
ATOM 1100 C C . GLU A 1 136 ? -16.703 10.82 -5.621 1 86.38 136 GLU A C 1
ATOM 1102 O O . GLU A 1 136 ? -17.5 10.812 -4.691 1 86.38 136 GLU A O 1
ATOM 1107 N N . PHE A 1 137 ? -15.742 11.672 -5.828 1 81.12 137 PHE A N 1
ATOM 1108 C CA . PHE A 1 137 ? -15.688 12.883 -5.008 1 81.12 137 PHE A CA 1
ATOM 1109 C C . PHE A 1 137 ? -15.25 14.078 -5.84 1 81.12 137 PHE A C 1
ATOM 1111 O O . PHE A 1 137 ? -14.109 14.125 -6.316 1 81.12 137 PHE A O 1
ATOM 1118 N N . ARG A 1 138 ? -16.125 14.969 -5.965 1 79.94 138 ARG A N 1
ATOM 1119 C CA . ARG A 1 138 ? -15.852 16.234 -6.629 1 79.94 138 ARG A CA 1
ATOM 1120 C C . ARG A 1 138 ? -15.148 16.016 -7.965 1 79.94 138 ARG A C 1
ATOM 1122 O O . ARG A 1 138 ? -14.102 16.609 -8.227 1 79.94 138 ARG A O 1
ATOM 1129 N N . GLY A 1 139 ? -15.648 15.25 -8.789 1 78.94 139 GLY A N 1
ATOM 1130 C CA . GLY A 1 139 ? -15.141 15.047 -10.141 1 78.94 139 GLY A CA 1
ATOM 1131 C C . GLY A 1 139 ? -13.977 14.07 -10.195 1 78.94 139 GLY A C 1
ATOM 1132 O O . GLY A 1 139 ? -13.375 13.875 -11.25 1 78.94 139 GLY A O 1
ATOM 1133 N N . GLY A 1 140 ? -13.672 13.539 -9.078 1 82.19 140 GLY A N 1
ATOM 1134 C CA . GLY A 1 140 ? -12.602 12.547 -9.031 1 82.19 140 GLY A CA 1
ATOM 1135 C C . GLY A 1 140 ? -13.039 11.227 -8.43 1 82.19 140 GLY A C 1
ATOM 1136 O O . GLY A 1 140 ? -14.156 11.109 -7.922 1 82.19 140 GLY A O 1
ATOM 1137 N N . ARG A 1 141 ? -12.227 10.172 -8.641 1 84.56 141 ARG A N 1
ATOM 1138 C CA . ARG A 1 141 ? -12.445 8.859 -8.039 1 84.56 141 ARG A CA 1
ATOM 1139 C C . ARG A 1 141 ? -11.5 8.633 -6.867 1 84.56 141 ARG A C 1
ATOM 1141 O O . ARG A 1 141 ? -10.352 9.07 -6.895 1 84.56 141 ARG A O 1
ATOM 1148 N N . TYR A 1 142 ? -12.078 8 -5.84 1 86.88 142 TYR A N 1
ATOM 1149 C CA . TYR A 1 142 ? -11.227 7.75 -4.684 1 86.88 142 TYR A CA 1
ATOM 1150 C C . TYR A 1 142 ? -11.359 6.309 -4.211 1 86.88 142 TYR A C 1
ATOM 1152 O O . TYR A 1 142 ? -12.344 5.633 -4.523 1 86.88 142 TYR A O 1
ATOM 1160 N N . MET A 1 143 ? -10.328 5.816 -3.646 1 88.75 143 MET A N 1
ATOM 1161 C CA . MET A 1 143 ? -10.305 4.59 -2.852 1 88.75 143 MET A CA 1
ATOM 1162 C C . MET A 1 143 ? -9.617 4.828 -1.511 1 88.75 143 MET A C 1
ATOM 1164 O O . MET A 1 143 ? -8.617 5.547 -1.438 1 88.75 143 MET A O 1
ATOM 1168 N N . ALA A 1 144 ? -10.188 4.312 -0.513 1 93.38 144 ALA A N 1
ATOM 1169 C CA . ALA A 1 144 ? -9.609 4.465 0.82 1 93.38 144 ALA A CA 1
ATOM 1170 C C . ALA A 1 144 ? -9.758 3.176 1.627 1 93.38 144 ALA A C 1
ATOM 1172 O O . ALA A 1 144 ? -10.75 2.461 1.493 1 93.38 144 ALA A O 1
ATOM 1173 N N . THR A 1 145 ? -8.758 2.961 2.391 1 95.56 145 THR A N 1
ATOM 1174 C CA . THR A 1 145 ? -8.766 1.784 3.254 1 95.56 145 THR A CA 1
ATOM 1175 C C . THR A 1 145 ? -8.617 2.186 4.719 1 95.56 145 THR A C 1
ATOM 1177 O O . THR A 1 145 ? -7.824 3.074 5.043 1 95.56 145 THR A O 1
ATOM 1180 N N . PHE A 1 146 ? -9.391 1.525 5.523 1 96.75 146 PHE A N 1
ATOM 1181 C CA . PHE A 1 146 ? -9.359 1.75 6.961 1 96.75 146 PHE A CA 1
ATOM 1182 C C . PHE A 1 146 ? -9.281 0.427 7.715 1 96.75 146 PHE A C 1
ATOM 1184 O O . PHE A 1 146 ? -9.719 -0.607 7.211 1 96.75 146 PHE A O 1
ATOM 1191 N N . THR A 1 147 ? -8.68 0.548 8.867 1 96.62 147 THR A N 1
ATOM 1192 C CA . THR A 1 147 ? -8.789 -0.633 9.719 1 96.62 147 THR A CA 1
ATOM 1193 C C . THR A 1 147 ? -10.25 -0.886 10.094 1 96.62 147 THR A C 1
ATOM 1195 O O . THR A 1 147 ? -11.008 0.056 10.32 1 96.62 147 THR A O 1
ATOM 1198 N N . ASN A 1 148 ? -10.578 -2.146 10.172 1 92.25 148 ASN A N 1
ATOM 1199 C CA . ASN A 1 148 ? -11.961 -2.521 10.438 1 92.25 148 ASN A CA 1
ATOM 1200 C C . ASN A 1 148 ? -12.359 -2.201 11.875 1 92.25 148 ASN A C 1
ATOM 1202 O O . ASN A 1 148 ? -13.492 -1.783 12.133 1 92.25 148 ASN A O 1
ATOM 1206 N N . SER A 1 149 ? -11.539 -2.354 12.812 1 89.69 149 SER A N 1
ATOM 1207 C CA . SER A 1 149 ? -11.867 -2.18 14.227 1 89.69 149 SER A CA 1
ATOM 1208 C C . SER A 1 149 ? -11.828 -0.709 14.625 1 89.69 149 SER A C 1
ATOM 1210 O O . SER A 1 149 ? -12.828 -0.158 15.086 1 89.69 149 SER A O 1
ATOM 1212 N N . GLY A 1 150 ? -10.727 -0.023 14.383 1 91.94 150 GLY A N 1
ATOM 1213 C CA . GLY A 1 150 ? -10.539 1.34 14.852 1 91.94 150 GLY A CA 1
ATOM 1214 C C . GLY A 1 150 ? -10.766 2.381 13.773 1 91.94 150 GLY A C 1
ATOM 1215 O O . GLY A 1 150 ? -10.82 3.578 14.062 1 91.94 150 GLY A O 1
ATOM 1216 N N . CYS A 1 151 ? -10.953 1.939 12.641 1 95.19 151 CYS A N 1
ATOM 1217 C CA . CYS A 1 151 ? -11.211 2.799 11.492 1 95.19 151 CYS A CA 1
ATOM 1218 C C . CYS A 1 151 ? -10.094 3.816 11.312 1 95.19 151 CYS A C 1
ATOM 1220 O O . CYS A 1 151 ? -10.352 4.992 11.055 1 95.19 151 CYS A O 1
ATOM 1222 N N . VAL A 1 152 ? -8.914 3.379 11.539 1 95.56 152 VAL A N 1
ATOM 1223 C CA . VAL A 1 152 ? -7.797 4.281 11.281 1 95.56 152 VAL A CA 1
ATOM 1224 C C . VAL A 1 152 ? -7.387 4.184 9.812 1 95.56 152 VAL A C 1
ATOM 1226 O O . VAL A 1 152 ? -7.453 3.109 9.211 1 95.56 152 VAL A O 1
ATOM 1229 N N . PRO A 1 153 ? -6.938 5.301 9.289 1 96.88 153 PRO A N 1
ATOM 1230 C CA . PRO A 1 153 ? -6.602 5.266 7.867 1 96.88 153 PRO A CA 1
ATOM 1231 C C . PRO A 1 153 ? -5.383 4.391 7.566 1 96.88 153 PRO A C 1
ATOM 1233 O O . PRO A 1 153 ? -4.434 4.359 8.359 1 96.88 153 PRO A O 1
ATOM 1236 N N . VAL A 1 154 ? -5.426 3.713 6.453 1 96.88 154 VAL A N 1
ATOM 1237 C CA . VAL A 1 154 ? -4.328 2.854 6.012 1 96.88 154 VAL A CA 1
ATOM 1238 C C . VAL A 1 154 ? -3.797 3.342 4.668 1 96.88 154 VAL A C 1
ATOM 1240 O O . VAL A 1 154 ? -2.586 3.498 4.492 1 96.88 154 VAL A O 1
ATOM 1243 N N . GLU A 1 155 ? -4.688 3.518 3.76 1 93.81 155 GLU A N 1
ATOM 1244 C CA . GLU A 1 155 ? -4.34 4.023 2.436 1 93.81 155 GLU A CA 1
ATOM 1245 C C . GLU A 1 155 ? -5.406 4.984 1.916 1 93.81 155 GLU A C 1
ATOM 1247 O O . GLU A 1 155 ? -6.578 4.875 2.279 1 93.81 155 GLU A O 1
ATOM 1252 N N . ASP A 1 156 ? -4.918 5.918 1.127 1 91.94 156 ASP A N 1
ATOM 1253 C CA . ASP A 1 156 ? -5.797 6.852 0.428 1 91.94 156 ASP A CA 1
ATOM 1254 C C . ASP A 1 156 ? -5.355 7.043 -1.021 1 91.94 156 ASP A C 1
ATOM 1256 O O . ASP A 1 156 ? -4.172 7.273 -1.29 1 91.94 156 ASP A O 1
ATOM 1260 N N . GLY A 1 157 ? -6.273 6.793 -1.891 1 86.25 157 GLY A N 1
ATOM 1261 C CA . GLY A 1 157 ? -6.051 7.066 -3.301 1 86.25 157 GLY A CA 1
ATOM 1262 C C . GLY A 1 157 ? -7.074 8.016 -3.893 1 86.25 157 GLY A C 1
ATOM 1263 O O . GLY A 1 157 ? -8.266 7.938 -3.576 1 86.25 157 GLY A O 1
ATOM 1264 N N . PHE A 1 158 ? -6.559 8.969 -4.645 1 83.38 158 PHE A N 1
ATOM 1265 C CA . PHE A 1 158 ? -7.438 9.938 -5.281 1 83.38 158 PHE A CA 1
ATOM 1266 C C . PHE A 1 158 ? -6.941 10.289 -6.68 1 83.38 158 PHE A C 1
ATOM 1268 O O . PHE A 1 158 ? -5.738 10.445 -6.898 1 83.38 158 PHE A O 1
ATOM 1275 N N . CYS A 1 159 ? -7.887 10.25 -7.68 1 79.69 159 CYS A N 1
ATOM 1276 C CA . CYS A 1 159 ? -7.543 10.523 -9.07 1 79.69 159 CYS A CA 1
ATOM 1277 C C . CYS A 1 159 ? -8.445 11.602 -9.656 1 79.69 159 CYS A C 1
ATOM 1279 O O . CYS A 1 159 ? -9.672 11.531 -9.523 1 79.69 159 CYS A O 1
ATOM 1281 N N . THR A 1 160 ? -7.832 12.547 -10.211 1 78.25 160 THR A N 1
ATOM 1282 C CA . THR A 1 160 ? -8.547 13.547 -10.992 1 78.25 160 THR A CA 1
ATOM 1283 C C . THR A 1 160 ? -7.84 13.797 -12.32 1 78.25 160 THR A C 1
ATOM 1285 O O . THR A 1 160 ? -6.703 13.367 -12.516 1 78.25 160 THR A O 1
ATOM 1288 N N . GLU A 1 161 ? -8.562 14.398 -13.266 1 76 161 GLU A N 1
ATOM 1289 C CA . GLU A 1 161 ? -7.945 14.766 -14.539 1 76 161 GLU A CA 1
ATOM 1290 C C . GLU A 1 161 ? -6.867 15.82 -14.344 1 76 161 GLU A C 1
ATOM 1292 O O . GLU A 1 161 ? -5.863 15.836 -15.062 1 76 161 GLU A O 1
ATOM 1297 N N . ARG A 1 162 ? -7.094 16.562 -13.359 1 72.19 162 ARG A N 1
ATOM 1298 C CA . ARG A 1 162 ? -6.23 17.719 -13.156 1 72.19 162 ARG A CA 1
ATOM 1299 C C . ARG A 1 162 ? -4.891 17.312 -12.555 1 72.19 162 ARG A C 1
ATOM 1301 O O . ARG A 1 162 ? -3.836 17.75 -13.016 1 72.19 162 ARG A O 1
ATOM 1308 N N . ILE A 1 163 ? -4.836 16.484 -11.578 1 69.94 163 ILE A N 1
ATOM 1309 C CA . ILE A 1 163 ? -3.605 16.25 -10.828 1 69.94 163 ILE A CA 1
ATOM 1310 C C . ILE A 1 163 ? -3.109 14.836 -11.086 1 69.94 163 ILE A C 1
ATOM 1312 O O . ILE A 1 163 ? -2.002 14.477 -10.672 1 69.94 163 ILE A O 1
ATOM 1316 N N . GLY A 1 164 ? -3.928 13.992 -11.797 1 74.31 164 GLY A N 1
ATOM 1317 C CA . GLY A 1 164 ? -3.561 12.594 -11.891 1 74.31 164 GLY A CA 1
ATOM 1318 C C . GLY A 1 164 ? -3.912 11.797 -10.648 1 74.31 164 GLY A C 1
ATOM 1319 O O . GLY A 1 164 ? -4.867 12.133 -9.938 1 74.31 164 GLY A O 1
ATOM 1320 N N . CYS A 1 165 ? -3.262 10.602 -10.477 1 76.75 165 CYS A N 1
ATOM 1321 C CA . CYS A 1 165 ? -3.594 9.734 -9.352 1 76.75 165 CYS A CA 1
ATOM 1322 C C . CYS A 1 165 ? -2.549 9.852 -8.242 1 76.75 165 CYS A C 1
ATOM 1324 O O . CYS A 1 165 ? -1.348 9.812 -8.516 1 76.75 165 CYS A O 1
ATOM 1326 N N . VAL A 1 166 ? -3.008 10.078 -7.031 1 80.94 166 VAL A N 1
ATOM 1327 C CA . VAL A 1 166 ? -2.139 10.141 -5.859 1 80.94 166 VAL A CA 1
ATOM 1328 C C . VAL A 1 166 ? -2.484 9 -4.902 1 80.94 166 VAL A C 1
ATOM 1330 O O . VAL A 1 166 ? -3.66 8.75 -4.625 1 80.94 166 VAL A O 1
ATOM 1333 N N . HIS A 1 167 ? -1.527 8.273 -4.531 1 84.94 167 HIS A N 1
ATOM 1334 C CA . HIS A 1 167 ? -1.691 7.199 -3.557 1 84.94 167 HIS A CA 1
ATOM 1335 C C . HIS A 1 167 ? -0.865 7.465 -2.303 1 84.94 167 HIS A C 1
ATOM 1337 O O . HIS A 1 167 ? 0.33 7.758 -2.393 1 84.94 167 HIS A O 1
ATOM 1343 N N . THR A 1 168 ? -1.529 7.418 -1.182 1 91.25 168 THR A N 1
ATOM 1344 C CA . THR A 1 168 ? -0.876 7.684 0.095 1 91.25 168 THR A CA 1
ATOM 1345 C C . THR A 1 168 ? -1.033 6.492 1.038 1 91.25 168 THR A C 1
ATOM 1347 O O . THR A 1 168 ? -2.129 5.941 1.175 1 91.25 168 THR A O 1
ATOM 1350 N N . SER A 1 169 ? 0.036 6.066 1.616 1 93 169 SER A N 1
ATOM 1351 C CA . SER A 1 169 ? 0.006 5.062 2.676 1 93 169 SER A CA 1
ATOM 1352 C C . SER A 1 169 ? 0.301 5.688 4.035 1 93 169 SER A C 1
ATOM 1354 O O . SER A 1 169 ? 1.178 6.543 4.152 1 93 169 SER A O 1
ATOM 1356 N N . PHE A 1 170 ? -0.392 5.246 5.055 1 97.31 170 PHE A N 1
ATOM 1357 C CA . PHE A 1 170 ? -0.207 5.758 6.406 1 97.31 170 PHE A CA 1
ATOM 1358 C C . PHE A 1 170 ? 0.315 4.668 7.332 1 97.31 170 PHE A C 1
ATOM 1360 O O . PHE A 1 170 ? -0.103 3.514 7.238 1 97.31 170 PHE A O 1
ATOM 1367 N N . TYR A 1 171 ? 1.142 5.082 8.234 1 97.44 171 TYR A N 1
ATOM 1368 C CA . TYR A 1 171 ? 1.752 4.164 9.188 1 97.44 171 TYR A CA 1
ATOM 1369 C C . TYR A 1 171 ? 1.779 4.766 10.594 1 97.44 171 TYR A C 1
ATOM 1371 O O . TYR A 1 171 ? 1.733 5.984 10.75 1 97.44 171 TYR A O 1
ATOM 1379 N N . ASP A 1 172 ? 1.843 3.912 11.531 1 98.06 172 ASP A N 1
ATOM 1380 C CA . ASP A 1 172 ? 2.014 4.316 12.922 1 98.06 172 ASP A CA 1
ATOM 1381 C C . ASP A 1 172 ? 0.988 5.379 13.312 1 98.06 172 ASP A C 1
ATOM 1383 O O . ASP A 1 172 ? 1.341 6.406 13.898 1 98.06 172 ASP A O 1
ATOM 1387 N N . VAL A 1 173 ? -0.211 5.094 12.977 1 98.12 173 VAL A N 1
ATOM 1388 C CA . VAL A 1 173 ? -1.269 6.07 13.227 1 98.12 173 VAL A CA 1
ATOM 1389 C C . VAL A 1 173 ? -1.571 6.133 14.719 1 98.12 173 VAL A C 1
ATOM 1391 O O . VAL A 1 173 ? -1.733 5.098 15.367 1 98.12 173 VAL A O 1
ATOM 1394 N N . VAL A 1 174 ? -1.609 7.301 15.25 1 97.25 174 VAL A N 1
ATOM 1395 C CA . VAL A 1 174 ? -1.981 7.551 16.641 1 97.25 174 VAL A CA 1
ATOM 1396 C C . VAL A 1 174 ? -3.107 8.578 16.688 1 97.25 174 VAL A C 1
ATOM 1398 O O . VAL A 1 174 ? -2.982 9.672 16.141 1 97.25 174 VAL A O 1
ATOM 1401 N N . ALA A 1 175 ? -4.152 8.148 17.406 1 96 175 ALA A N 1
ATOM 1402 C CA . ALA A 1 175 ? -5.27 9.086 17.547 1 96 175 ALA A CA 1
ATOM 1403 C C . ALA A 1 175 ? -4.879 10.281 18.406 1 96 175 ALA A C 1
ATOM 1405 O O . ALA A 1 175 ? -4.172 10.133 19.406 1 96 175 ALA A O 1
ATOM 1406 N N . GLY A 1 176 ? -5.383 11.422 17.938 1 96.94 176 GLY A N 1
ATOM 1407 C CA . GLY A 1 176 ? -5.133 12.641 18.688 1 96.94 176 GLY A CA 1
ATOM 1408 C C . GLY A 1 176 ? -3.967 13.445 18.156 1 96.94 176 GLY A C 1
ATOM 1409 O O . GLY A 1 176 ? -3.355 13.07 17.141 1 96.94 176 GLY A O 1
ATOM 1410 N N . ILE A 1 177 ? -3.768 14.578 18.734 1 98.25 177 ILE A N 1
ATOM 1411 C CA . ILE A 1 177 ? -2.662 15.492 18.453 1 98.25 177 ILE A CA 1
ATOM 1412 C C . ILE A 1 177 ? -1.825 15.68 19.719 1 98.25 177 ILE A C 1
ATOM 1414 O O . ILE A 1 177 ? -2.33 16.141 20.75 1 98.25 177 ILE A O 1
ATOM 1418 N N . SER A 1 178 ? -0.585 15.352 19.594 1 97.12 178 SER A N 1
ATOM 1419 C CA . SER A 1 178 ? 0.278 15.359 20.781 1 97.12 178 SER A CA 1
ATOM 1420 C C . SER A 1 178 ? 0.638 16.781 21.188 1 97.12 178 SER A C 1
ATOM 1422 O O . SER A 1 178 ? 0.722 17.094 22.375 1 97.12 178 SER A O 1
ATOM 1424 N N . ASP A 1 179 ? 0.941 17.625 20.203 1 97.5 179 ASP A N 1
ATOM 1425 C CA . ASP A 1 179 ? 1.29 19.016 20.438 1 97.5 179 ASP A CA 1
ATOM 1426 C C . ASP A 1 179 ? 0.39 19.953 19.625 1 97.5 179 ASP A C 1
ATOM 1428 O O . ASP A 1 179 ? 0.562 20.094 18.406 1 97.5 179 ASP A O 1
ATOM 1432 N N . PRO A 1 180 ? -0.479 20.656 20.328 1 95.31 180 PRO A N 1
ATOM 1433 C CA . PRO A 1 180 ? -1.392 21.531 19.578 1 95.31 180 PRO A CA 1
ATOM 1434 C C . PRO A 1 180 ? -0.662 22.625 18.797 1 95.31 180 PRO A C 1
ATOM 1436 O O . PRO A 1 180 ? -1.222 23.203 17.859 1 95.31 180 PRO A O 1
ATOM 1439 N N . ASP A 1 181 ? 0.585 22.859 19.125 1 97.19 181 ASP A N 1
ATOM 1440 C CA . ASP A 1 181 ? 1.339 23.938 18.469 1 97.19 181 ASP A CA 1
ATOM 1441 C C . ASP A 1 181 ? 1.787 23.516 17.078 1 97.19 181 ASP A C 1
ATOM 1443 O O . ASP A 1 181 ? 2.301 24.328 16.312 1 97.19 181 ASP A O 1
ATOM 1447 N N . VAL A 1 182 ? 1.465 22.297 16.75 1 98.12 182 VAL A N 1
ATOM 1448 C CA . VAL A 1 182 ? 1.894 21.797 15.453 1 98.12 182 VAL A CA 1
ATOM 1449 C C . VAL A 1 182 ? 1.18 22.547 14.344 1 98.12 182 VAL A C 1
ATOM 1451 O O . VAL A 1 182 ? 1.634 22.562 13.195 1 98.12 182 VAL A O 1
ATOM 1454 N N . PHE A 1 183 ? 0.124 23.281 14.703 1 98.31 183 PHE A N 1
ATOM 1455 C CA . PHE A 1 183 ? -0.639 23.953 13.664 1 98.31 183 PHE A CA 1
ATOM 1456 C C . PHE A 1 183 ? -0.372 25.453 13.688 1 98.31 183 PHE A C 1
ATOM 1458 O O . PHE A 1 183 ? -1.161 26.25 13.164 1 98.31 183 PHE A O 1
ATOM 1465 N N . ILE A 1 184 ? 0.696 25.906 14.336 1 97.5 184 ILE A N 1
ATOM 1466 C CA . ILE A 1 184 ? 1.153 27.297 14.297 1 97.5 184 ILE A CA 1
ATOM 1467 C C . ILE A 1 184 ? 2.146 27.484 13.148 1 97.5 184 ILE A C 1
ATOM 1469 O O . ILE A 1 184 ? 3.119 26.734 13.039 1 97.5 184 ILE A O 1
ATOM 1473 N N . PRO A 1 185 ? 1.904 28.406 12.266 1 97.06 185 PRO A N 1
ATOM 1474 C CA . PRO A 1 185 ? 2.846 28.641 11.164 1 97.06 185 PRO A CA 1
ATOM 1475 C C . PRO A 1 185 ? 4.27 28.906 11.648 1 97.06 185 PRO A C 1
ATOM 1477 O O . PRO A 1 185 ? 4.465 29.484 12.719 1 97.06 185 PRO A O 1
ATOM 1480 N N . PRO A 1 186 ? 5.164 28.469 10.875 1 94.88 186 PRO A N 1
ATOM 1481 C CA . PRO A 1 186 ? 6.547 28.781 11.25 1 94.88 186 PRO A CA 1
ATOM 1482 C C . PRO A 1 186 ? 6.812 30.281 11.32 1 94.88 186 PRO A C 1
ATOM 1484 O O . PRO A 1 186 ? 6.285 31.047 10.508 1 94.88 186 PRO A O 1
ATOM 1487 N N . LYS A 1 187 ? 7.723 30.578 12.227 1 93.19 187 LYS A N 1
ATOM 1488 C CA . LYS A 1 187 ? 8.055 31.984 12.438 1 93.19 187 LYS A CA 1
ATOM 1489 C C . LYS A 1 187 ? 8.68 32.594 11.18 1 93.19 187 LYS A C 1
ATOM 1491 O O . LYS A 1 187 ? 8.461 33.781 10.883 1 93.19 187 LYS A O 1
ATOM 1496 N N . ALA A 1 188 ? 9.312 31.766 10.453 1 93.81 188 ALA A N 1
ATOM 1497 C CA . ALA A 1 188 ? 10 32.219 9.242 1 93.81 188 ALA A CA 1
ATOM 1498 C C . ALA A 1 188 ? 8.992 32.688 8.195 1 93.81 188 ALA A C 1
ATOM 1500 O O . ALA A 1 188 ? 9.367 33.344 7.227 1 93.81 188 ALA A O 1
ATOM 1501 N N . CYS A 1 189 ? 7.805 32.281 8.32 1 94.44 189 CYS A N 1
ATOM 1502 C CA . CYS A 1 189 ? 6.797 32.625 7.324 1 94.44 189 CYS A CA 1
ATOM 1503 C C . CYS A 1 189 ? 6.133 33.938 7.652 1 94.44 189 CYS A C 1
ATOM 1505 O O . CYS A 1 189 ? 5.285 34.438 6.895 1 94.44 189 CYS A O 1
ATOM 1507 N N . GLU A 1 190 ? 6.43 34.562 8.789 1 84.94 190 GLU A N 1
ATOM 1508 C CA . GLU A 1 190 ? 5.871 35.844 9.172 1 84.94 190 GLU A CA 1
ATOM 1509 C C . GLU A 1 190 ? 6.496 36.969 8.359 1 84.94 190 GLU A C 1
ATOM 1511 O O . GLU A 1 190 ? 7.656 36.906 7.953 1 84.94 190 GLU A O 1
ATOM 1516 N N . MET B 1 1 ? 51.219 -1.07 50.812 1 32.59 1 MET B N 1
ATOM 1517 C CA . MET B 1 1 ? 50.906 -1.538 49.469 1 32.59 1 MET B CA 1
ATOM 1518 C C . MET B 1 1 ? 49.406 -1.45 49.219 1 32.59 1 MET B C 1
ATOM 1520 O O . MET B 1 1 ? 48.594 -2.17 49.844 1 32.59 1 MET B O 1
ATOM 1524 N N . LYS B 1 2 ? 48.781 -0.198 49 1 40.72 2 LYS B N 1
ATOM 1525 C CA . LYS B 1 2 ? 47.438 0.157 48.562 1 40.72 2 LYS B CA 1
ATOM 1526 C C . LYS B 1 2 ? 47.031 -0.551 47.281 1 40.72 2 LYS B C 1
ATOM 1528 O O . LYS B 1 2 ? 47.75 -0.434 46.281 1 40.72 2 LYS B O 1
ATOM 1533 N N . VAL B 1 3 ? 46.375 -1.69 47.375 1 40.81 3 VAL B N 1
ATOM 1534 C CA . VAL B 1 3 ? 45.781 -2.438 46.25 1 40.81 3 VAL B CA 1
ATOM 1535 C C . VAL B 1 3 ? 44.812 -1.535 45.5 1 40.81 3 VAL B C 1
ATOM 1537 O O . VAL B 1 3 ? 43.844 -1.019 46.062 1 40.81 3 VAL B O 1
ATOM 1540 N N . LEU B 1 4 ? 45.281 -0.789 44.5 1 43.47 4 LEU B N 1
ATOM 1541 C CA . LEU B 1 4 ? 44.469 -0.115 43.531 1 43.47 4 LEU B CA 1
ATOM 1542 C C . LEU B 1 4 ? 43.562 -1.109 42.812 1 43.47 4 LEU B C 1
ATOM 1544 O O . LEU B 1 4 ? 44.031 -2.016 42.125 1 43.47 4 LEU B O 1
ATOM 1548 N N . LEU B 1 5 ? 42.344 -1.391 43.312 1 42.53 5 LEU B N 1
ATOM 1549 C CA . LEU B 1 5 ? 41.281 -2.107 42.656 1 42.53 5 LEU B CA 1
ATOM 1550 C C . LEU B 1 5 ? 40.906 -1.427 41.312 1 42.53 5 LEU B C 1
ATOM 1552 O O . LEU B 1 5 ? 40.469 -0.28 41.312 1 42.53 5 LEU B O 1
ATOM 1556 N N . PHE B 1 6 ? 41.656 -1.753 40.219 1 41.97 6 PHE B N 1
ATOM 1557 C CA . PHE B 1 6 ? 41.25 -1.382 38.875 1 41.97 6 PHE B CA 1
ATOM 1558 C C . PHE B 1 6 ? 39.844 -1.925 38.531 1 41.97 6 PHE B C 1
ATOM 1560 O O . PHE B 1 6 ? 39.656 -3.141 38.531 1 41.97 6 PHE B O 1
ATOM 1567 N N . LEU B 1 7 ? 38.781 -1.174 38.844 1 40.94 7 LEU B N 1
ATOM 1568 C CA . LEU B 1 7 ? 37.438 -1.442 38.344 1 40.94 7 LEU B CA 1
ATOM 1569 C C . LEU B 1 7 ? 37.438 -1.421 36.844 1 40.94 7 LEU B C 1
ATOM 1571 O O . LEU B 1 7 ? 37.656 -0.374 36.219 1 40.94 7 LEU B O 1
ATOM 1575 N N . VAL B 1 8 ? 37.812 -2.527 36.156 1 43.69 8 VAL B N 1
ATOM 1576 C CA . VAL B 1 8 ? 37.594 -2.656 34.719 1 43.69 8 VAL B CA 1
ATOM 1577 C C . VAL B 1 8 ? 36.125 -2.465 34.375 1 43.69 8 VAL B C 1
ATOM 1579 O O . VAL B 1 8 ? 35.281 -3.252 34.812 1 43.69 8 VAL B O 1
ATOM 1582 N N . ALA B 1 9 ? 35.625 -1.272 34.094 1 44.22 9 ALA B N 1
ATOM 1583 C CA . ALA B 1 9 ? 34.344 -1.003 33.5 1 44.22 9 ALA B CA 1
ATOM 1584 C C . ALA B 1 9 ? 34.156 -1.803 32.219 1 44.22 9 ALA B C 1
ATOM 1586 O O . ALA B 1 9 ? 34.812 -1.543 31.219 1 44.22 9 ALA B O 1
ATOM 1587 N N . ALA B 1 10 ? 33.75 -3.102 32.25 1 44.66 10 ALA B N 1
ATOM 1588 C CA . ALA B 1 10 ? 33.312 -3.834 31.047 1 44.66 10 ALA B CA 1
ATOM 1589 C C . ALA B 1 10 ? 32.25 -3.07 30.297 1 44.66 10 ALA B C 1
ATOM 1591 O O . ALA B 1 10 ? 31.109 -2.928 30.797 1 44.66 10 ALA B O 1
ATOM 1592 N N . ILE B 1 11 ? 32.531 -2.131 29.438 1 44.97 11 ILE B N 1
ATOM 1593 C CA . ILE B 1 11 ? 31.609 -1.555 28.469 1 44.97 11 ILE B CA 1
ATOM 1594 C C . ILE B 1 11 ? 30.938 -2.668 27.672 1 44.97 11 ILE B C 1
ATOM 1596 O O . ILE B 1 11 ? 31.594 -3.365 26.891 1 44.97 11 ILE B O 1
ATOM 1600 N N . ALA B 1 12 ? 29.891 -3.238 28.156 1 45.5 12 ALA B N 1
ATOM 1601 C CA . ALA B 1 12 ? 29.047 -4.074 27.312 1 45.5 12 ALA B CA 1
ATOM 1602 C C . ALA B 1 12 ? 28.656 -3.354 26.016 1 45.5 12 ALA B C 1
ATOM 1604 O O . ALA B 1 12 ? 27.875 -2.4 26.047 1 45.5 12 ALA B O 1
ATOM 1605 N N . VAL B 1 13 ? 29.531 -3.309 25.109 1 44.69 13 VAL B N 1
ATOM 1606 C CA . VAL B 1 13 ? 29.078 -2.934 23.766 1 44.69 13 VAL B CA 1
ATOM 1607 C C . VAL B 1 13 ? 27.844 -3.742 23.391 1 44.69 13 VAL B C 1
ATOM 1609 O O . VAL B 1 13 ? 27.922 -4.957 23.203 1 44.69 13 VAL B O 1
ATOM 1612 N N . VAL B 1 14 ? 26.703 -3.396 23.859 1 47.78 14 VAL B N 1
ATOM 1613 C CA . VAL B 1 14 ? 25.484 -3.912 23.25 1 47.78 14 VAL B CA 1
ATOM 1614 C C . VAL B 1 14 ? 25.578 -3.832 21.734 1 47.78 14 VAL B C 1
ATOM 1616 O O . VAL B 1 14 ? 25.562 -2.742 21.156 1 47.78 14 VAL B O 1
ATOM 1619 N N . TYR B 1 15 ? 26.328 -4.609 21.031 1 42.53 15 TYR B N 1
ATOM 1620 C CA . TYR B 1 15 ? 26.156 -4.754 19.594 1 42.53 15 TYR B CA 1
ATOM 1621 C C . TYR B 1 15 ? 24.672 -4.816 19.219 1 42.53 15 TYR B C 1
ATOM 1623 O O . TYR B 1 15 ? 23.984 -5.777 19.562 1 42.53 15 TYR B O 1
ATOM 1631 N N . GLY B 1 16 ? 23.984 -3.783 19.25 1 47.91 16 GLY B N 1
ATOM 1632 C CA . GLY B 1 16 ? 22.656 -3.814 18.656 1 47.91 16 GLY B CA 1
ATOM 1633 C C . GLY B 1 16 ? 22.578 -4.652 17.391 1 47.91 16 GLY B C 1
ATOM 1634 O O . GLY B 1 16 ? 23.203 -4.312 16.391 1 47.91 16 GLY B O 1
ATOM 1635 N N . GLN B 1 17 ? 22.562 -5.965 17.484 1 53.41 17 GLN B N 1
ATOM 1636 C CA . GLN B 1 17 ? 22.531 -6.902 16.375 1 53.41 17 GLN B CA 1
ATOM 1637 C C . GLN B 1 17 ? 21.625 -6.387 15.25 1 53.41 17 GLN B C 1
ATOM 1639 O O . GLN B 1 17 ? 20.547 -5.863 15.508 1 53.41 17 GLN B O 1
ATOM 1644 N N . ALA B 1 18 ? 22.203 -6.008 14.117 1 60.88 18 ALA B N 1
ATOM 1645 C CA . ALA B 1 18 ? 21.469 -5.656 12.898 1 60.88 18 ALA B CA 1
ATOM 1646 C C . ALA B 1 18 ? 20.266 -6.57 12.703 1 60.88 18 ALA B C 1
ATOM 1648 O O . ALA B 1 18 ? 20.328 -7.773 12.961 1 60.88 18 ALA B O 1
ATOM 1649 N N . PRO B 1 19 ? 19.141 -5.984 12.5 1 73.06 19 PRO B N 1
ATOM 1650 C CA . PRO B 1 19 ? 17.953 -6.848 12.336 1 73.06 19 PRO B CA 1
ATOM 1651 C C . PRO B 1 19 ? 18.172 -7.949 11.305 1 73.06 19 PRO B C 1
ATOM 1653 O O . PRO B 1 19 ? 18.781 -7.711 10.258 1 73.06 19 PRO B O 1
ATOM 1656 N N . GLN B 1 20 ? 18.141 -9.219 11.719 1 81.62 20 GLN B N 1
ATOM 1657 C CA . GLN B 1 20 ? 18.266 -10.367 10.828 1 81.62 20 GLN B CA 1
ATOM 1658 C C . GLN B 1 20 ? 17 -10.555 9.992 1 81.62 20 GLN B C 1
ATOM 1660 O O . GLN B 1 20 ? 15.891 -10.336 10.484 1 81.62 20 GLN B O 1
ATOM 1665 N N . PRO B 1 21 ? 17.25 -10.898 8.711 1 88.12 21 PRO B N 1
ATOM 1666 C CA . PRO B 1 21 ? 16.094 -11.172 7.859 1 88.12 21 PRO B CA 1
ATOM 1667 C C . PRO B 1 21 ? 15.227 -12.312 8.398 1 88.12 21 PRO B C 1
ATOM 1669 O O . PRO B 1 21 ? 15.75 -13.297 8.914 1 88.12 21 PRO B O 1
ATOM 1672 N N . CYS B 1 22 ? 14 -12.109 8.391 1 92.25 22 CYS B N 1
ATOM 1673 C CA . CYS B 1 22 ? 13.062 -13.164 8.773 1 92.25 22 CYS B CA 1
ATOM 1674 C C . CYS B 1 22 ? 12.922 -14.195 7.656 1 92.25 22 CYS B C 1
ATOM 1676 O O . CYS B 1 22 ? 13.391 -13.977 6.539 1 92.25 22 CYS B O 1
ATOM 1678 N N . ILE B 1 23 ? 12.375 -15.359 8.023 1 94.12 23 ILE B N 1
ATOM 1679 C CA . ILE B 1 23 ? 12.188 -16.438 7.059 1 94.12 23 ILE B CA 1
ATOM 1680 C C . ILE B 1 23 ? 10.727 -16.469 6.605 1 94.12 23 ILE B C 1
ATOM 1682 O O . ILE B 1 23 ? 9.844 -16.844 7.379 1 94.12 23 ILE B O 1
ATOM 1686 N N . ALA B 1 24 ? 10.523 -16.109 5.414 1 95.56 24 ALA B N 1
ATOM 1687 C CA . ALA B 1 24 ? 9.18 -16.125 4.855 1 95.56 24 ALA B CA 1
ATOM 1688 C C . ALA B 1 24 ? 8.742 -17.531 4.484 1 95.56 24 ALA B C 1
ATOM 1690 O O . ALA B 1 24 ? 9.57 -18.375 4.141 1 95.56 24 ALA B O 1
ATOM 1691 N N . PRO B 1 25 ? 7.426 -17.797 4.555 1 96.38 25 PRO B N 1
ATOM 1692 C CA . PRO B 1 25 ? 6.957 -19.109 4.09 1 96.38 25 PRO B CA 1
ATOM 1693 C C . PRO B 1 25 ? 7.285 -19.359 2.623 1 96.38 25 PRO B C 1
ATOM 1695 O O . PRO B 1 25 ? 7.191 -18.453 1.796 1 96.38 25 PRO B O 1
ATOM 1698 N N . LYS B 1 26 ? 7.629 -20.594 2.344 1 97.69 26 LYS B N 1
ATOM 1699 C CA . LYS B 1 26 ? 8.016 -20.953 0.984 1 97.69 26 LYS B CA 1
ATOM 1700 C C . LYS B 1 26 ? 6.785 -21.281 0.137 1 97.69 26 LYS B C 1
ATOM 1702 O O . LYS B 1 26 ? 6.859 -21.297 -1.094 1 97.69 26 LYS B O 1
ATOM 1707 N N . LEU B 1 27 ? 5.715 -21.641 0.821 1 98.25 27 LEU B N 1
ATOM 1708 C CA . LEU B 1 27 ? 4.434 -21.906 0.182 1 98.25 27 LEU B CA 1
ATOM 1709 C C . LEU B 1 27 ? 3.334 -21.031 0.777 1 98.25 27 LEU B C 1
ATOM 1711 O O . LEU B 1 27 ? 3.145 -21.016 1.995 1 98.25 27 LEU B O 1
ATOM 1715 N N . TRP B 1 28 ? 2.672 -20.328 -0.13 1 98.31 28 TRP B N 1
ATOM 1716 C CA . TRP B 1 28 ? 1.548 -19.562 0.392 1 98.31 28 TRP B CA 1
ATOM 1717 C C . TRP B 1 28 ? 0.585 -19.172 -0.727 1 98.31 28 TRP B C 1
ATOM 1719 O O . TRP B 1 28 ? 0.921 -19.281 -1.908 1 98.31 28 TRP B O 1
ATOM 1729 N N . GLU B 1 29 ? -0.623 -18.859 -0.345 1 98.69 29 GLU B N 1
ATOM 1730 C CA . GLU B 1 29 ? -1.665 -18.312 -1.208 1 98.69 29 GLU B CA 1
ATOM 1731 C C . GLU B 1 29 ? -2.15 -16.969 -0.695 1 98.69 29 GLU B C 1
ATOM 1733 O O . GLU B 1 29 ? -2.115 -16.703 0.509 1 98.69 29 GLU B O 1
ATOM 1738 N N . ALA B 1 30 ? -2.596 -16.141 -1.618 1 98.62 30 ALA B N 1
ATOM 1739 C CA . ALA B 1 30 ? -3.027 -14.797 -1.235 1 98.62 30 ALA B CA 1
ATOM 1740 C C . ALA B 1 30 ? -3.883 -14.164 -2.328 1 98.62 30 ALA B C 1
ATOM 1742 O O . ALA B 1 30 ? -4.023 -14.727 -3.42 1 98.62 30 ALA B O 1
ATOM 1743 N N . ARG B 1 31 ? -4.523 -13.148 -1.946 1 97.56 31 ARG B N 1
ATOM 1744 C CA . ARG B 1 31 ? -4.996 -12.18 -2.926 1 97.56 31 ARG B CA 1
ATOM 1745 C C . ARG B 1 31 ? -3.939 -11.109 -3.195 1 97.56 31 ARG B C 1
ATOM 1747 O O . ARG B 1 31 ? -3.096 -10.836 -2.34 1 97.56 31 ARG B O 1
ATOM 1754 N N . MET B 1 32 ? -3.922 -10.609 -4.391 1 96.5 32 MET B N 1
ATOM 1755 C CA . MET B 1 32 ? -2.936 -9.57 -4.68 1 96.5 32 MET B CA 1
ATOM 1756 C C . MET B 1 32 ? -3.531 -8.492 -5.574 1 96.5 32 MET B C 1
ATOM 1758 O O . MET B 1 32 ? -4.543 -8.719 -6.238 1 96.5 32 MET B O 1
ATOM 1762 N N . SER B 1 33 ? -3.008 -7.348 -5.473 1 91.31 33 SER B N 1
ATOM 1763 C CA . SER B 1 33 ? -3.375 -6.227 -6.332 1 91.31 33 SER B CA 1
ATOM 1764 C C . SER B 1 33 ? -2.139 -5.496 -6.848 1 91.31 33 SER B C 1
ATOM 1766 O O . SER B 1 33 ? -1.111 -5.449 -6.168 1 91.31 33 SER B O 1
ATOM 1768 N N . ARG B 1 34 ? -2.264 -5.059 -8.078 1 87.62 34 ARG B N 1
ATOM 1769 C CA . ARG B 1 34 ? -1.251 -4.219 -8.703 1 87.62 34 ARG B CA 1
ATOM 1770 C C . ARG B 1 34 ? -1.889 -3.012 -9.383 1 87.62 34 ARG B C 1
ATOM 1772 O O . ARG B 1 34 ? -2.938 -3.131 -10.023 1 87.62 34 ARG B O 1
ATOM 1779 N N . ILE B 1 35 ? -1.292 -1.923 -9.07 1 75.31 35 ILE B N 1
ATOM 1780 C CA . ILE B 1 35 ? -1.825 -0.7 -9.656 1 75.31 35 ILE B CA 1
ATOM 1781 C C . ILE B 1 35 ? -0.701 0.076 -10.344 1 75.31 35 ILE B C 1
ATOM 1783 O O . ILE B 1 35 ? 0.405 0.178 -9.805 1 75.31 35 ILE B O 1
ATOM 1787 N N . ASP B 1 36 ? -0.899 0.437 -11.578 1 72.62 36 ASP B N 1
ATOM 1788 C CA . ASP B 1 36 ? -0.047 1.378 -12.297 1 72.62 36 ASP B CA 1
ATOM 1789 C C . ASP B 1 36 ? -0.867 2.531 -12.875 1 72.62 36 ASP B C 1
ATOM 1791 O O . ASP B 1 36 ? -1.366 2.445 -13.992 1 72.62 36 ASP B O 1
ATOM 1795 N N . PRO B 1 37 ? -0.91 3.568 -12.117 1 64.38 37 PRO B N 1
ATOM 1796 C CA . PRO B 1 37 ? -1.78 4.668 -12.539 1 64.38 37 PRO B CA 1
ATOM 1797 C C . PRO B 1 37 ? -1.376 5.254 -13.891 1 64.38 37 PRO B C 1
ATOM 1799 O O . PRO B 1 37 ? -2.232 5.719 -14.648 1 64.38 37 PRO B O 1
ATOM 1802 N N . SER B 1 38 ? -0.098 5.258 -14.156 1 66.88 38 SER B N 1
ATOM 1803 C CA . SER B 1 38 ? 0.371 5.832 -15.414 1 66.88 38 SER B CA 1
ATOM 1804 C C . SER B 1 38 ? -0.201 5.086 -16.609 1 66.88 38 SER B C 1
ATOM 1806 O O . SER B 1 38 ? -0.336 5.652 -17.703 1 66.88 38 SER B O 1
ATOM 1808 N N . LYS B 1 39 ? -0.625 3.9 -16.359 1 69.94 39 LYS B N 1
ATOM 1809 C CA . LYS B 1 39 ? -1.177 3.084 -17.438 1 69.94 39 LYS B CA 1
ATOM 1810 C C . LYS B 1 39 ? -2.662 2.812 -17.219 1 69.94 39 LYS B C 1
ATOM 1812 O O . LYS B 1 39 ? -3.283 2.074 -17.984 1 69.94 39 LYS B O 1
ATOM 1817 N N . ARG B 1 40 ? -3.211 3.434 -16.188 1 73.88 40 ARG B N 1
ATOM 1818 C CA . ARG B 1 40 ? -4.582 3.121 -15.797 1 73.88 40 ARG B CA 1
ATOM 1819 C C . ARG B 1 40 ? -4.785 1.613 -15.68 1 73.88 40 ARG B C 1
ATOM 1821 O O . ARG B 1 40 ? -5.754 1.072 -16.219 1 73.88 40 ARG B O 1
ATOM 1828 N N . PHE B 1 41 ? -3.738 1.04 -15.172 1 79.12 41 PHE B N 1
ATOM 1829 C CA . PHE B 1 41 ? -3.688 -0.409 -15.023 1 79.12 41 PHE B CA 1
ATOM 1830 C C . PHE B 1 41 ? -4.039 -0.815 -13.594 1 79.12 41 PHE B C 1
ATOM 1832 O O . PHE B 1 41 ? -3.58 -0.195 -12.633 1 79.12 41 PHE B O 1
ATOM 1839 N N . PHE B 1 42 ? -4.922 -1.774 -13.547 1 80.69 42 PHE B N 1
ATOM 1840 C CA . PHE B 1 42 ? -5.301 -2.377 -12.273 1 80.69 42 PHE B CA 1
ATOM 1841 C C . PHE B 1 42 ? -5.453 -3.887 -12.414 1 80.69 42 PHE B C 1
ATOM 1843 O O . PHE B 1 42 ? -6.031 -4.367 -13.391 1 80.69 42 PHE B O 1
ATOM 1850 N N . GLU B 1 43 ? -4.855 -4.578 -11.477 1 91.5 43 GLU B N 1
ATOM 1851 C CA . GLU B 1 43 ? -4.945 -6.035 -11.453 1 91.5 43 GLU B CA 1
ATOM 1852 C C . GLU B 1 43 ? -5.379 -6.539 -10.078 1 91.5 43 GLU B C 1
ATOM 1854 O O . GLU B 1 43 ? -4.871 -6.074 -9.055 1 91.5 43 GLU B O 1
ATOM 1859 N N . ARG B 1 44 ? -6.336 -7.402 -10.047 1 92.94 44 ARG B N 1
ATOM 1860 C CA . ARG B 1 44 ? -6.695 -8.203 -8.875 1 92.94 44 ARG B CA 1
ATOM 1861 C C . ARG B 1 44 ? -6.562 -9.688 -9.172 1 92.94 44 ARG B C 1
ATOM 1863 O O . ARG B 1 44 ? -6.984 -10.164 -10.227 1 92.94 44 ARG B O 1
ATOM 1870 N N . ALA B 1 45 ? -6.004 -10.367 -8.164 1 97.88 45 ALA B N 1
ATOM 1871 C CA . ALA B 1 45 ? -5.723 -11.766 -8.484 1 97.88 45 ALA B CA 1
ATOM 1872 C C . ALA B 1 45 ? -5.688 -12.625 -7.227 1 97.88 45 ALA B C 1
ATOM 1874 O O . ALA B 1 45 ? -5.629 -12.094 -6.113 1 97.88 45 ALA B O 1
ATOM 1875 N N . ARG B 1 46 ? -5.883 -13.898 -7.508 1 98.19 46 ARG B N 1
ATOM 1876 C CA . ARG B 1 46 ? -5.48 -14.922 -6.551 1 98.19 46 ARG B CA 1
ATOM 1877 C C . ARG B 1 46 ? -4.16 -15.562 -6.957 1 98.19 46 ARG B C 1
ATOM 1879 O O . ARG B 1 46 ? -3.967 -15.914 -8.125 1 98.19 46 ARG B O 1
ATOM 1886 N N . ILE B 1 47 ? -3.342 -15.625 -5.992 1 98.44 47 ILE B N 1
ATOM 1887 C CA . ILE B 1 47 ? -2.01 -16.141 -6.301 1 98.44 47 ILE B CA 1
ATOM 1888 C C . ILE B 1 47 ? -1.721 -17.359 -5.441 1 98.44 47 ILE B C 1
ATOM 1890 O O . ILE B 1 47 ? -2.072 -17.406 -4.262 1 98.44 47 ILE B O 1
ATOM 1894 N N . SER B 1 48 ? -1.159 -18.391 -6.047 1 98.81 48 SER B N 1
ATOM 1895 C CA . SER B 1 48 ? -0.531 -19.547 -5.395 1 98.81 48 SER B CA 1
ATOM 1896 C C . SER B 1 48 ? 0.97 -19.578 -5.66 1 98.81 48 SER B C 1
ATOM 1898 O O . SER B 1 48 ? 1.403 -19.562 -6.812 1 98.81 48 SER B O 1
ATOM 1900 N N . TYR B 1 49 ? 1.675 -19.531 -4.594 1 98.62 49 TYR B N 1
ATOM 1901 C CA . TYR B 1 49 ? 3.121 -19.359 -4.672 1 98.62 49 TYR B CA 1
ATOM 1902 C C . TYR B 1 49 ? 3.85 -20.531 -4.043 1 98.62 49 TYR B C 1
ATOM 1904 O O . TYR B 1 49 ? 3.613 -20.875 -2.881 1 98.62 49 TYR B O 1
ATOM 1912 N N . ASP B 1 50 ? 4.719 -21.188 -4.848 1 98.62 50 ASP B N 1
ATOM 1913 C CA . ASP B 1 50 ? 5.566 -22.312 -4.426 1 98.62 50 ASP B CA 1
ATOM 1914 C C . ASP B 1 50 ? 7.031 -22.031 -4.758 1 98.62 50 ASP B C 1
ATOM 1916 O O . ASP B 1 50 ? 7.469 -22.25 -5.891 1 98.62 50 ASP B O 1
ATOM 1920 N N . ALA B 1 51 ? 7.75 -21.672 -3.723 1 97.69 51 ALA B N 1
ATOM 1921 C CA . ALA B 1 51 ? 9.148 -21.328 -3.938 1 97.69 51 ALA B CA 1
ATOM 1922 C C . ALA B 1 51 ? 10.023 -22.578 -4.023 1 97.69 51 ALA B C 1
ATOM 1924 O O . ALA B 1 51 ? 11.086 -22.547 -4.648 1 97.69 51 ALA B O 1
ATOM 1925 N N . ILE B 1 52 ? 9.617 -23.594 -3.404 1 97.81 52 ILE B N 1
ATOM 1926 C CA . ILE B 1 52 ? 10.406 -24.812 -3.395 1 97.81 52 ILE B CA 1
ATOM 1927 C C . ILE B 1 52 ? 10.562 -25.344 -4.82 1 97.81 52 ILE B C 1
ATOM 1929 O O . ILE B 1 52 ? 11.672 -25.641 -5.266 1 97.81 52 ILE B O 1
ATOM 1933 N N . ASN B 1 53 ? 9.461 -25.375 -5.527 1 97.94 53 ASN B N 1
ATOM 1934 C CA . ASN B 1 53 ? 9.484 -25.891 -6.895 1 97.94 53 ASN B CA 1
ATOM 1935 C C . ASN B 1 53 ? 9.484 -24.75 -7.914 1 97.94 53 ASN B C 1
ATOM 1937 O O . ASN B 1 53 ? 9.344 -24.984 -9.117 1 97.94 53 ASN B O 1
ATOM 1941 N N . GLN B 1 54 ? 9.555 -23.5 -7.473 1 98.06 54 GLN B N 1
ATOM 1942 C CA . GLN B 1 54 ? 9.648 -22.297 -8.297 1 98.06 54 GLN B CA 1
ATOM 1943 C C . GLN B 1 54 ? 8.492 -22.219 -9.281 1 98.06 54 GLN B C 1
ATOM 1945 O O . GLN B 1 54 ? 8.703 -22.125 -10.492 1 98.06 54 GLN B O 1
ATOM 1950 N N . ARG B 1 55 ? 7.309 -22.203 -8.75 1 98.19 55 ARG B N 1
ATOM 1951 C CA . ARG B 1 55 ? 6.105 -22.109 -9.57 1 98.19 55 ARG B CA 1
ATOM 1952 C C . ARG B 1 55 ? 5.082 -21.172 -8.945 1 98.19 55 ARG B C 1
ATOM 1954 O O . ARG B 1 55 ? 4.988 -21.062 -7.723 1 98.19 55 ARG B O 1
ATOM 1961 N N . VAL B 1 56 ? 4.395 -20.5 -9.812 1 98.31 56 VAL B N 1
ATOM 1962 C CA . VAL B 1 56 ? 3.416 -19.484 -9.406 1 98.31 56 VAL B CA 1
ATOM 1963 C C . VAL B 1 56 ? 2.18 -19.578 -10.297 1 98.31 56 VAL B C 1
ATOM 1965 O O . VAL B 1 56 ? 2.295 -19.688 -11.516 1 98.31 56 VAL B O 1
ATOM 1968 N N . ARG B 1 57 ? 1.048 -19.609 -9.664 1 98.69 57 ARG B N 1
ATOM 1969 C CA . ARG B 1 57 ? -0.201 -19.484 -10.406 1 98.69 57 ARG B CA 1
ATOM 1970 C C . ARG B 1 57 ? -0.941 -18.203 -10.023 1 98.69 57 ARG B C 1
ATOM 1972 O O . ARG B 1 57 ? -1.027 -17.859 -8.836 1 98.69 57 ARG B O 1
ATOM 1979 N N . VAL B 1 58 ? -1.444 -17.516 -11.023 1 98.19 58 VAL B N 1
ATOM 1980 C CA . VAL B 1 58 ? -2.186 -16.281 -10.805 1 98.19 58 VAL B CA 1
ATOM 1981 C C . VAL B 1 58 ? -3.492 -16.312 -11.602 1 98.19 58 VAL B C 1
ATOM 1983 O O . VAL B 1 58 ? -3.479 -16.438 -12.828 1 98.19 58 VAL B O 1
ATOM 1986 N N . ILE B 1 59 ? -4.586 -16.344 -10.875 1 98.38 59 ILE B N 1
ATOM 1987 C CA . ILE B 1 59 ? -5.891 -16.125 -11.492 1 98.38 59 ILE B CA 1
ATOM 1988 C C . ILE B 1 59 ? -6.289 -14.664 -11.375 1 98.38 59 ILE B C 1
ATOM 1990 O O . ILE B 1 59 ? -6.551 -14.172 -10.273 1 98.38 59 ILE B O 1
ATOM 1994 N N . GLU B 1 60 ? -6.371 -13.992 -12.555 1 97.38 60 GLU B N 1
ATOM 1995 C CA . GLU B 1 60 ? -6.344 -12.539 -12.438 1 97.38 60 GLU B CA 1
ATOM 1996 C C . GLU B 1 60 ? -7.445 -11.898 -13.281 1 97.38 60 GLU B C 1
ATOM 1998 O O . GLU B 1 60 ? -7.832 -12.438 -14.32 1 97.38 60 GLU B O 1
ATOM 2003 N N . GLU B 1 61 ? -7.965 -10.883 -12.727 1 96.25 61 GLU B N 1
ATOM 2004 C CA . GLU B 1 61 ? -8.711 -9.852 -13.453 1 96.25 61 GLU B CA 1
ATOM 2005 C C . GLU B 1 61 ? -7.828 -8.641 -13.75 1 96.25 61 GLU B C 1
ATOM 2007 O O . GLU B 1 61 ? -7.223 -8.07 -12.844 1 96.25 61 GLU B O 1
ATOM 2012 N N . VAL B 1 62 ? -7.715 -8.328 -15.039 1 93.56 62 VAL B N 1
ATOM 2013 C CA . VAL B 1 62 ? -6.859 -7.219 -15.445 1 93.56 62 VAL B CA 1
ATOM 2014 C C . VAL B 1 62 ? -7.703 -6.137 -16.125 1 93.56 62 VAL B C 1
ATOM 2016 O O . VAL B 1 62 ? -8.539 -6.434 -16.969 1 93.56 62 VAL B O 1
ATOM 2019 N N . ASN B 1 63 ? -7.527 -4.988 -15.57 1 89.06 63 ASN B N 1
ATOM 2020 C CA . ASN B 1 63 ? -8.18 -3.826 -16.172 1 89.06 63 ASN B CA 1
ATOM 2021 C C . ASN B 1 63 ? -7.168 -2.863 -16.781 1 89.06 63 ASN B C 1
ATOM 2023 O O . ASN B 1 63 ? -6.277 -2.371 -16.078 1 89.06 63 ASN B O 1
ATOM 2027 N N . ILE B 1 64 ? -7.242 -2.668 -18.109 1 85.56 64 ILE B N 1
ATOM 2028 C CA . ILE B 1 64 ? -6.414 -1.688 -18.797 1 85.56 64 ILE B CA 1
ATOM 2029 C C . ILE B 1 64 ? -7.301 -0.674 -19.516 1 85.56 64 ILE B C 1
ATOM 2031 O O . ILE B 1 64 ? -8.062 -1.035 -20.422 1 85.56 64 ILE B O 1
ATOM 2035 N N . LYS B 1 65 ? -7.164 0.62 -19.219 1 79.06 65 LYS B N 1
ATOM 2036 C CA . LYS B 1 65 ? -7.961 1.679 -19.828 1 79.06 65 LYS B CA 1
ATOM 2037 C C . LYS B 1 65 ? -9.438 1.314 -19.844 1 79.06 65 LYS B C 1
ATOM 2039 O O . LYS B 1 65 ? -10.094 1.392 -20.891 1 79.06 65 LYS B O 1
ATOM 2044 N N . GLU B 1 66 ? -9.938 0.7 -18.828 1 77.31 66 GLU B N 1
ATOM 2045 C CA . GLU B 1 66 ? -11.344 0.405 -18.578 1 77.31 66 GLU B CA 1
ATOM 2046 C C . GLU B 1 66 ? -11.773 -0.878 -19.281 1 77.31 66 GLU B C 1
ATOM 2048 O O . GLU B 1 66 ? -12.961 -1.193 -19.344 1 77.31 66 GLU B O 1
ATOM 2053 N N . GLN B 1 67 ? -10.852 -1.537 -19.922 1 88.31 67 GLN B N 1
ATOM 2054 C CA . GLN B 1 67 ? -11.141 -2.854 -20.469 1 88.31 67 GLN B CA 1
ATOM 2055 C C . GLN B 1 67 ? -10.734 -3.963 -19.516 1 88.31 67 GLN B C 1
ATOM 2057 O O . GLN B 1 67 ? -9.586 -4.027 -19.078 1 88.31 67 GLN B O 1
ATOM 2062 N N . ARG B 1 68 ? -11.695 -4.812 -19.297 1 91.88 68 ARG B N 1
ATOM 2063 C CA . ARG B 1 68 ? -11.477 -5.875 -18.328 1 91.88 68 ARG B CA 1
ATOM 2064 C C . ARG B 1 68 ? -11.227 -7.211 -19.016 1 91.88 68 ARG B C 1
ATOM 2066 O O . ARG B 1 68 ? -11.945 -7.574 -19.953 1 91.88 68 ARG B O 1
ATOM 2073 N N . ASP B 1 69 ? -10.148 -7.875 -18.562 1 95.62 69 ASP B N 1
ATOM 2074 C CA . ASP B 1 69 ? -9.859 -9.227 -19.031 1 95.62 69 ASP B CA 1
ATOM 2075 C C . ASP B 1 69 ? -9.539 -10.156 -17.859 1 95.62 69 ASP B C 1
ATOM 2077 O O . ASP B 1 69 ? -9.297 -9.695 -16.75 1 95.62 69 ASP B O 1
ATOM 2081 N N . PHE B 1 70 ? -9.695 -11.492 -18.141 1 97.25 70 PHE B N 1
ATOM 2082 C CA . PHE B 1 70 ? -9.516 -12.508 -17.109 1 97.25 70 PHE B CA 1
ATOM 2083 C C . PHE B 1 70 ? -8.555 -13.594 -17.594 1 97.25 70 PHE B C 1
ATOM 2085 O O . PHE B 1 70 ? -8.711 -14.133 -18.688 1 97.25 70 PHE B O 1
ATOM 2092 N N . PHE B 1 71 ? -7.559 -13.812 -16.75 1 97.81 71 PHE B N 1
ATOM 2093 C CA . PHE B 1 71 ? -6.57 -14.805 -17.156 1 97.81 71 PHE B CA 1
ATOM 2094 C C . PHE B 1 71 ? -6.297 -15.781 -16.016 1 97.81 71 PHE B C 1
ATOM 2096 O O . PHE B 1 71 ? -6.473 -15.453 -14.844 1 97.81 71 PHE B O 1
ATOM 2103 N N . ASP B 1 72 ? -5.98 -16.953 -16.406 1 98.31 72 ASP B N 1
ATOM 2104 C CA . ASP B 1 72 ? -5.316 -17.969 -15.594 1 98.31 72 ASP B CA 1
ATOM 2105 C C . ASP B 1 72 ? -3.879 -18.188 -16.062 1 98.31 72 ASP B C 1
ATOM 2107 O O . ASP B 1 72 ? -3.643 -18.766 -17.125 1 98.31 72 ASP B O 1
ATOM 2111 N N . VAL B 1 73 ? -2.988 -17.734 -15.203 1 97.88 73 VAL B N 1
ATOM 2112 C CA . VAL B 1 73 ? -1.595 -17.75 -15.633 1 97.88 73 VAL B CA 1
ATOM 2113 C C . VAL B 1 73 ? -0.785 -18.656 -14.711 1 97.88 73 VAL B C 1
ATOM 2115 O O . VAL B 1 73 ? -0.875 -18.547 -13.484 1 97.88 73 VAL B O 1
ATOM 2118 N N . LEU B 1 74 ? -0.038 -19.516 -15.367 1 98.25 74 LEU B N 1
ATOM 2119 C CA . LEU B 1 74 ? 0.809 -20.453 -14.633 1 98.25 74 LEU B CA 1
ATOM 2120 C C . LEU B 1 74 ? 2.266 -20.328 -15.062 1 98.25 74 LEU B C 1
ATOM 2122 O O . LEU B 1 74 ? 2.572 -20.391 -16.25 1 98.25 74 LEU B O 1
ATOM 2126 N N . TYR B 1 75 ? 3.148 -20.094 -14.109 1 97.94 75 TYR B N 1
ATOM 2127 C CA . TYR B 1 75 ? 4.59 -20.031 -14.336 1 97.94 75 TYR B CA 1
ATOM 2128 C C . TYR B 1 75 ? 5.281 -21.25 -13.75 1 97.94 75 TYR B C 1
ATOM 2130 O O . TYR B 1 75 ? 5.262 -21.469 -12.531 1 97.94 75 TYR B O 1
ATOM 2138 N N . LEU B 1 76 ? 5.832 -22.047 -14.594 1 98 76 LEU B N 1
ATOM 2139 C CA . LEU B 1 76 ? 6.66 -23.172 -14.172 1 98 76 LEU B CA 1
ATOM 2140 C C . LEU B 1 76 ? 8.125 -22.922 -14.516 1 98 76 LEU B C 1
ATOM 2142 O O . LEU B 1 76 ? 8.578 -23.266 -15.609 1 98 76 LEU B O 1
ATOM 2146 N N . HIS B 1 77 ? 8.859 -22.469 -13.547 1 97.5 77 HIS B N 1
ATOM 2147 C CA . HIS B 1 77 ? 10.211 -22 -13.828 1 97.5 77 HIS B CA 1
ATOM 2148 C C . HIS B 1 77 ? 11.172 -23.172 -14.039 1 97.5 77 HIS B C 1
ATOM 2150 O O . HIS B 1 77 ? 12.133 -23.047 -14.797 1 97.5 77 HIS B O 1
ATOM 2156 N N . GLN B 1 78 ? 10.945 -24.25 -13.422 1 96.62 78 GLN B N 1
ATOM 2157 C CA . GLN B 1 78 ? 11.82 -25.391 -13.625 1 96.62 78 GLN B CA 1
ATOM 2158 C C . GLN B 1 78 ? 11.656 -25.984 -15.023 1 96.62 78 GLN B C 1
ATOM 2160 O O . GLN B 1 78 ? 12.602 -26.516 -15.594 1 96.62 78 GLN B O 1
ATOM 2165 N N . VAL B 1 79 ? 10.438 -25.844 -15.508 1 95.44 79 VAL B N 1
ATOM 2166 C CA . VAL B 1 79 ? 10.133 -26.297 -16.859 1 95.44 79 VAL B CA 1
ATOM 2167 C C . VAL B 1 79 ? 10.5 -25.203 -17.859 1 95.44 79 VAL B C 1
ATOM 2169 O O . VAL B 1 79 ? 10.75 -25.469 -19.031 1 95.44 79 VAL B O 1
ATOM 2172 N N . GLY B 1 80 ? 10.438 -23.953 -17.438 1 97 80 GLY B N 1
ATOM 2173 C CA . GLY B 1 80 ? 10.758 -22.797 -18.25 1 97 80 GLY B CA 1
ATOM 2174 C C . GLY B 1 80 ? 9.594 -22.312 -19.094 1 97 80 GLY B C 1
ATOM 2175 O O . GLY B 1 80 ? 9.797 -21.766 -20.188 1 97 80 GLY B O 1
ATOM 2176 N N . LYS B 1 81 ? 8.391 -22.562 -18.594 1 97.56 81 LYS B N 1
ATOM 2177 C CA . LYS B 1 81 ? 7.234 -22.234 -19.422 1 97.56 81 LYS B CA 1
ATOM 2178 C C . LYS B 1 81 ? 6.223 -21.391 -18.641 1 97.56 81 LYS B C 1
ATOM 2180 O O . LYS B 1 81 ? 6.055 -21.578 -17.438 1 97.56 81 LYS B O 1
ATOM 2185 N N . GLU B 1 82 ? 5.59 -20.516 -19.297 1 98 82 GLU B N 1
ATOM 2186 C CA . GLU B 1 82 ? 4.402 -19.781 -18.859 1 98 82 GLU B CA 1
ATOM 2187 C C . GLU B 1 82 ? 3.166 -20.234 -19.625 1 98 82 GLU B C 1
ATOM 2189 O O . GLU B 1 82 ? 3.186 -20.312 -20.859 1 98 82 GLU B O 1
ATOM 2194 N N . TYR B 1 83 ? 2.113 -20.625 -18.984 1 98.19 83 TYR B N 1
ATOM 2195 C CA . TYR B 1 83 ? 0.802 -20.938 -19.547 1 98.19 83 TYR B CA 1
ATOM 2196 C C . TYR B 1 83 ? -0.187 -19.812 -19.266 1 98.19 83 TYR B C 1
ATOM 2198 O O . TYR B 1 83 ? -0.437 -19.453 -18.109 1 98.19 83 TYR B O 1
ATOM 2206 N N . ARG B 1 84 ? -0.658 -19.25 -20.281 1 97.94 84 ARG B N 1
ATOM 2207 C CA . ARG B 1 84 ? -1.616 -18.156 -20.156 1 97.94 84 ARG B CA 1
ATOM 2208 C C . ARG B 1 84 ? -2.947 -18.516 -20.797 1 97.94 84 ARG B C 1
ATOM 2210 O O . ARG B 1 84 ? -3.059 -18.547 -22.031 1 97.94 84 ARG B O 1
ATOM 2217 N N . TYR B 1 85 ? -3.926 -18.75 -19.984 1 98.12 85 TYR B N 1
ATOM 2218 C CA . TYR B 1 85 ? -5.266 -19.141 -20.406 1 98.12 85 TYR B CA 1
ATOM 2219 C C . TYR B 1 85 ? -6.246 -17.984 -20.25 1 98.12 85 TYR B C 1
ATOM 2221 O O . TYR B 1 85 ? -6.449 -17.484 -19.141 1 98.12 85 TYR B O 1
ATOM 2229 N N . ASN B 1 86 ? -6.75 -17.531 -21.375 1 97.75 86 ASN B N 1
ATOM 2230 C CA . ASN B 1 86 ? -7.77 -16.484 -21.328 1 97.75 86 ASN B CA 1
ATOM 2231 C C . ASN B 1 86 ? -9.133 -17.062 -20.922 1 97.75 86 ASN B C 1
ATOM 2233 O O . ASN B 1 86 ? -9.688 -17.891 -21.625 1 97.75 86 ASN B O 1
ATOM 2237 N N . LEU B 1 87 ? -9.648 -16.594 -19.859 1 97.19 87 LEU B N 1
ATOM 2238 C CA . LEU B 1 87 ? -10.859 -17.156 -19.281 1 97.19 87 LEU B CA 1
ATOM 2239 C C . LEU B 1 87 ? -12.094 -16.703 -20.047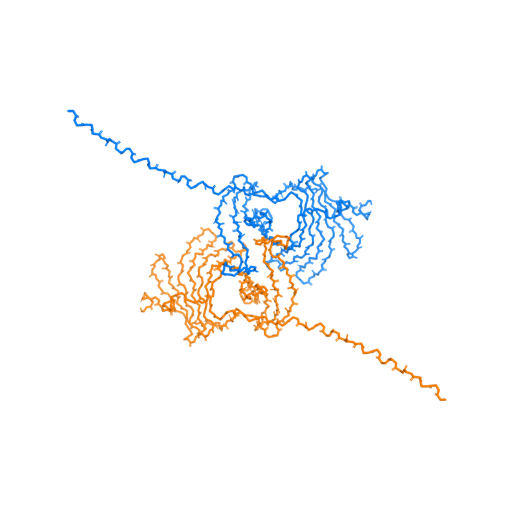 1 97.19 87 LEU B C 1
ATOM 2241 O O . LEU B 1 87 ? -13.172 -17.297 -19.922 1 97.19 87 LEU B O 1
ATOM 2245 N N . LYS B 1 88 ? -11.906 -15.656 -20.828 1 95.75 88 LYS B N 1
ATOM 2246 C CA . LYS B 1 88 ? -13.008 -15.188 -21.656 1 95.75 88 LYS B CA 1
ATOM 2247 C C . LYS B 1 88 ? -13.031 -15.914 -23 1 95.75 88 LYS B C 1
ATOM 2249 O O . LYS B 1 88 ? -14.047 -16.5 -23.375 1 95.75 88 LYS B O 1
ATOM 2254 N N . THR B 1 89 ? -11.961 -15.891 -23.719 1 95.75 89 THR B N 1
ATOM 2255 C CA . THR B 1 89 ? -11.898 -16.422 -25.078 1 95.75 89 THR B CA 1
ATOM 2256 C C . THR B 1 89 ? -11.602 -17.922 -25.047 1 95.75 89 THR B C 1
ATOM 2258 O O . THR B 1 89 ? -11.766 -18.609 -26.047 1 95.75 89 THR B O 1
ATOM 2261 N N . LYS B 1 90 ? -11.156 -18.438 -24 1 96.56 90 LYS B N 1
ATOM 2262 C CA . LYS B 1 90 ? -10.836 -19.844 -23.781 1 96.56 90 LYS B CA 1
ATOM 2263 C C . LYS B 1 90 ? -9.617 -20.266 -24.609 1 96.56 90 LYS B C 1
ATOM 2265 O O . LYS B 1 90 ? -9.453 -21.438 -24.922 1 96.56 90 LYS B O 1
ATOM 2270 N N . GLU B 1 91 ? -8.805 -19.312 -24.969 1 96.81 91 GLU B N 1
ATOM 2271 C CA . GLU B 1 91 ? -7.562 -19.562 -25.688 1 96.81 91 GLU B CA 1
ATOM 2272 C C . GLU B 1 91 ? -6.375 -19.641 -24.719 1 96.81 91 GLU B C 1
ATOM 2274 O O . GLU B 1 91 ? -6.316 -18.891 -23.75 1 96.81 91 GLU B O 1
ATOM 2279 N N . CYS B 1 92 ? -5.484 -20.531 -25.109 1 98 92 CYS B N 1
ATOM 2280 C CA . CYS B 1 92 ? -4.301 -20.703 -24.281 1 98 92 CYS B CA 1
ATOM 2281 C C . CYS B 1 92 ? -3.029 -20.406 -25.062 1 98 92 CYS B C 1
ATOM 2283 O O . CYS B 1 92 ? -2.859 -20.891 -26.188 1 98 92 CYS B O 1
ATOM 2285 N N . GLU B 1 93 ? -2.191 -19.594 -24.484 1 97.5 93 GLU B N 1
ATOM 2286 C CA . GLU B 1 93 ? -0.865 -19.312 -25.016 1 97.5 93 GLU B CA 1
ATOM 2287 C C . GLU B 1 93 ? 0.231 -19.875 -24.109 1 97.5 93 GLU B C 1
ATOM 2289 O O . GLU B 1 93 ? 0.2 -19.672 -22.891 1 97.5 93 GLU B O 1
ATOM 2294 N N . VAL B 1 94 ? 1.158 -20.641 -24.734 1 97.56 94 VAL B N 1
ATOM 2295 C CA . VAL B 1 94 ? 2.311 -21.156 -24 1 97.56 94 VAL B CA 1
ATOM 2296 C C . VAL B 1 94 ? 3.582 -20.469 -24.484 1 97.56 94 VAL B C 1
ATOM 2298 O O . VAL B 1 94 ? 3.852 -20.422 -25.688 1 97.56 94 VAL B O 1
ATOM 2301 N N . LYS B 1 95 ? 4.293 -19.938 -23.547 1 96.94 95 LYS B N 1
ATOM 2302 C CA . LYS B 1 95 ? 5.512 -19.219 -23.906 1 96.94 95 LYS B CA 1
ATOM 2303 C C . LYS B 1 95 ? 6.684 -19.672 -23.031 1 96.94 95 LYS B C 1
ATOM 2305 O O . LYS B 1 95 ? 6.488 -20.172 -21.922 1 96.94 95 LYS B O 1
ATOM 2310 N N . GLN B 1 96 ? 7.836 -19.484 -23.625 1 96.44 96 GLN B N 1
ATOM 2311 C CA . GLN B 1 96 ? 9.047 -19.688 -22.828 1 96.44 96 GLN B CA 1
ATOM 2312 C C . GLN B 1 96 ? 9.258 -18.547 -21.844 1 96.44 96 GLN B C 1
ATOM 2314 O O . GLN B 1 96 ? 9.062 -17.375 -22.188 1 96.44 96 GLN B O 1
ATOM 2319 N N . LEU B 1 97 ? 9.617 -18.922 -20.578 1 94.25 97 LEU B N 1
ATOM 2320 C CA . LEU B 1 97 ? 9.891 -17.906 -19.578 1 94.25 97 LEU B CA 1
ATOM 2321 C C . LEU B 1 97 ? 11.25 -17.25 -19.812 1 94.25 97 LEU B C 1
ATOM 2323 O O . LEU B 1 97 ? 12.25 -17.953 -19.984 1 94.25 97 LEU B O 1
ATOM 2327 N N . ALA B 1 98 ? 11.211 -15.961 -19.828 1 83.31 98 ALA B N 1
ATOM 2328 C CA . ALA B 1 98 ? 12.453 -15.219 -20.031 1 83.31 98 ALA B CA 1
ATOM 2329 C C . ALA B 1 98 ? 13.109 -14.867 -18.688 1 83.31 98 ALA B C 1
ATOM 2331 O O . ALA B 1 98 ? 14.328 -14.727 -18.609 1 83.31 98 ALA B O 1
ATOM 2332 N N . GLU B 1 99 ? 12.305 -14.766 -17.734 1 80.94 99 GLU B N 1
ATOM 2333 C CA . GLU B 1 99 ? 12.828 -14.289 -16.453 1 80.94 99 GLU B CA 1
ATOM 2334 C C . GLU B 1 99 ? 13.016 -15.438 -15.469 1 80.94 99 GLU B C 1
ATOM 2336 O O . GLU B 1 99 ? 12.219 -16.375 -15.453 1 80.94 99 GLU B O 1
ATOM 2341 N N . GLN B 1 100 ? 14.055 -15.281 -14.703 1 86.94 100 GLN B N 1
ATOM 2342 C CA . GLN B 1 100 ? 14.297 -16.25 -13.641 1 86.94 100 GLN B CA 1
ATOM 2343 C C . GLN B 1 100 ? 13.328 -16.047 -12.484 1 86.94 100 GLN B C 1
ATOM 2345 O O . GLN B 1 100 ? 12.789 -14.945 -12.297 1 86.94 100 GLN B O 1
ATOM 2350 N N . PHE B 1 101 ? 13.18 -17.141 -11.766 1 92.25 101 PHE B N 1
ATOM 2351 C CA . PHE B 1 101 ? 12.328 -17.094 -10.586 1 92.25 101 PHE B CA 1
ATOM 2352 C C . PHE B 1 101 ? 12.875 -16.109 -9.555 1 92.25 101 PHE B C 1
ATOM 2354 O O . PHE B 1 101 ? 14.07 -16.141 -9.242 1 92.25 101 PHE B O 1
ATOM 2361 N N . ARG B 1 102 ? 12.016 -15.219 -9.086 1 87.94 102 ARG B N 1
ATOM 2362 C CA . ARG B 1 102 ? 12.352 -14.328 -7.98 1 87.94 102 ARG B CA 1
ATOM 2363 C C . ARG B 1 102 ? 11.594 -14.711 -6.719 1 87.94 102 ARG B C 1
ATOM 2365 O O . ARG B 1 102 ? 10.367 -14.539 -6.648 1 87.94 102 ARG B O 1
ATOM 2372 N N . PRO B 1 103 ? 12.281 -15.172 -5.73 1 91.81 103 PRO B N 1
ATOM 2373 C CA . PRO B 1 103 ? 11.578 -15.555 -4.504 1 91.81 103 PRO B CA 1
ATOM 2374 C C . PRO B 1 103 ? 11.023 -14.352 -3.742 1 91.81 103 PRO B C 1
ATOM 2376 O O . PRO B 1 103 ? 11.656 -13.297 -3.705 1 91.81 103 PRO B O 1
ATOM 2379 N N . PHE B 1 104 ? 9.82 -14.523 -3.174 1 92.75 104 PHE B N 1
ATOM 2380 C CA . PHE B 1 104 ? 9.289 -13.539 -2.248 1 92.75 104 PHE B CA 1
ATOM 2381 C C . PHE B 1 104 ? 9.805 -13.781 -0.836 1 92.75 104 PHE B C 1
ATOM 2383 O O . PHE B 1 104 ? 9.078 -14.273 0.026 1 92.75 104 PHE B O 1
ATOM 2390 N N . GLU B 1 105 ? 11.031 -13.461 -0.638 1 92.12 105 GLU B N 1
ATOM 2391 C CA . GLU B 1 105 ? 11.734 -13.594 0.634 1 92.12 105 GLU B CA 1
ATOM 2392 C C . GLU B 1 105 ? 12.672 -12.422 0.872 1 92.12 105 GLU B C 1
ATOM 2394 O O . GLU B 1 105 ? 12.945 -11.641 -0.044 1 92.12 105 GLU B O 1
ATOM 2399 N N . VAL B 1 106 ? 13.055 -12.32 2.059 1 88.62 106 VAL B N 1
ATOM 2400 C CA . VAL B 1 106 ? 14.062 -11.312 2.365 1 88.62 106 VAL B CA 1
ATOM 2401 C C . VAL B 1 106 ? 15.453 -11.859 2.053 1 88.62 106 VAL B C 1
ATOM 2403 O O . VAL B 1 106 ? 15.938 -12.773 2.732 1 88.62 106 VAL B O 1
ATOM 2406 N N . PRO B 1 107 ? 16.062 -11.289 1.053 1 86.94 107 PRO B N 1
ATOM 2407 C CA . PRO B 1 107 ? 17.422 -11.766 0.769 1 86.94 107 PRO B CA 1
ATOM 2408 C C . PRO B 1 107 ? 18.375 -11.531 1.928 1 86.94 107 PRO B C 1
ATOM 2410 O O . PRO B 1 107 ? 18.172 -10.617 2.732 1 86.94 107 PRO B O 1
ATOM 2413 N N . ALA B 1 108 ? 19.438 -12.297 1.896 1 86 108 ALA B N 1
ATOM 2414 C CA . ALA B 1 108 ? 20.422 -12.227 2.98 1 86 108 ALA B CA 1
ATOM 2415 C C . ALA B 1 108 ? 21.125 -10.875 2.994 1 86 108 ALA B C 1
ATOM 2417 O O . ALA B 1 108 ? 21.5 -10.367 4.059 1 86 108 ALA B O 1
ATOM 2418 N N . ASN B 1 109 ? 21.234 -10.305 1.869 1 87.06 109 ASN B N 1
ATOM 2419 C CA . ASN B 1 109 ? 21.984 -9.055 1.778 1 87.06 109 ASN B CA 1
ATOM 2420 C C . ASN B 1 109 ? 21.047 -7.844 1.777 1 87.06 109 ASN B C 1
ATOM 2422 O O . ASN B 1 109 ? 21.469 -6.73 1.459 1 87.06 109 ASN B O 1
ATOM 2426 N N . ALA B 1 110 ? 19.828 -8.078 2.129 1 90.94 110 ALA B N 1
ATOM 2427 C CA . ALA B 1 110 ? 18.859 -6.984 2.088 1 90.94 110 ALA B CA 1
ATOM 2428 C C . ALA B 1 110 ? 19.156 -5.945 3.164 1 90.94 110 ALA B C 1
ATOM 2430 O O . ALA B 1 110 ? 19.625 -6.285 4.254 1 90.94 110 ALA B O 1
ATOM 2431 N N . THR B 1 111 ? 18.891 -4.676 2.852 1 91.19 111 THR B N 1
ATOM 2432 C CA . THR B 1 111 ? 18.984 -3.586 3.818 1 91.19 111 THR B CA 1
ATOM 2433 C C . THR B 1 111 ? 17.672 -3.43 4.578 1 91.19 111 THR B C 1
ATOM 2435 O O . THR B 1 111 ? 16.594 -3.41 3.971 1 91.19 111 THR B O 1
ATOM 2438 N N . ASN B 1 112 ? 17.828 -3.408 5.832 1 93 112 ASN B N 1
ATOM 2439 C CA . ASN B 1 112 ? 16.672 -3.154 6.688 1 93 112 ASN B CA 1
ATOM 2440 C C . ASN B 1 112 ? 16.359 -1.662 6.781 1 93 112 ASN B C 1
ATOM 2442 O O . ASN B 1 112 ? 17.219 -0.872 7.176 1 93 112 ASN B O 1
ATOM 2446 N N . PHE B 1 113 ? 15.133 -1.296 6.418 1 88.38 113 PHE B N 1
ATOM 2447 C CA . PHE B 1 113 ? 14.766 0.116 6.41 1 88.38 113 PHE B CA 1
ATOM 2448 C C . PHE B 1 113 ? 13.938 0.47 7.637 1 88.38 113 PHE B C 1
ATOM 2450 O O . PHE B 1 113 ? 13.508 1.615 7.797 1 88.38 113 PHE B O 1
ATOM 2457 N N . GLY B 1 114 ? 13.68 -0.518 8.461 1 91.31 114 GLY B N 1
ATOM 2458 C CA . GLY B 1 114 ? 12.984 -0.24 9.703 1 91.31 114 GLY B CA 1
ATOM 2459 C C . GLY B 1 114 ? 11.633 -0.923 9.805 1 91.31 114 GLY B C 1
ATOM 2460 O O . GLY B 1 114 ? 11.297 -1.771 8.977 1 91.31 114 GLY B O 1
ATOM 2461 N N . GLU B 1 115 ? 10.945 -0.544 10.875 1 94.44 115 GLU B N 1
ATOM 2462 C CA . GLU B 1 115 ? 9.641 -1.138 11.172 1 94.44 115 GLU B CA 1
ATOM 2463 C C . GLU B 1 115 ? 8.562 -0.066 11.305 1 94.44 115 GLU B C 1
ATOM 2465 O O . GLU B 1 115 ? 8.859 1.082 11.641 1 94.44 115 GLU B O 1
ATOM 2470 N N . SER B 1 116 ? 7.371 -0.489 10.953 1 96 116 SER B N 1
ATOM 2471 C CA . SER B 1 116 ? 6.215 0.386 11.117 1 96 116 SER B CA 1
ATOM 2472 C C . SER B 1 116 ? 4.934 -0.42 11.289 1 96 116 SER B C 1
ATOM 2474 O O . SER B 1 116 ? 4.848 -1.567 10.852 1 96 116 SER B O 1
ATOM 2476 N N . TYR B 1 117 ? 3.984 0.248 11.945 1 96.94 117 TYR B N 1
ATOM 2477 C CA . TYR B 1 117 ? 2.656 -0.352 11.992 1 96.94 117 TYR B CA 1
ATOM 2478 C C . TYR B 1 117 ? 1.804 0.117 10.82 1 96.94 117 TYR B C 1
ATOM 2480 O O . TYR B 1 117 ? 1.701 1.317 10.562 1 96.94 117 TYR B O 1
ATOM 2488 N N . ILE B 1 118 ? 1.296 -0.833 10.109 1 97.31 118 ILE B N 1
ATOM 2489 C CA . ILE B 1 118 ? 0.091 -0.494 9.359 1 97.31 118 ILE B CA 1
ATOM 2490 C C . ILE B 1 118 ? -1.104 -0.425 10.305 1 97.31 118 ILE B C 1
ATOM 2492 O O . ILE B 1 118 ? -1.394 -1.387 11.023 1 97.31 118 ILE B O 1
ATOM 2496 N N . GLY B 1 119 ? -1.782 0.721 10.281 1 96.38 119 GLY B N 1
ATOM 2497 C CA . GLY B 1 119 ? -2.734 0.984 11.352 1 96.38 119 GLY B CA 1
ATOM 2498 C C . GLY B 1 119 ? -2.096 1.598 12.586 1 96.38 119 GLY B C 1
ATOM 2499 O O . GLY B 1 119 ? -1.347 2.57 12.484 1 96.38 119 GLY B O 1
ATOM 2500 N N . THR B 1 120 ? -2.484 1.041 13.719 1 95.88 120 THR B N 1
ATOM 2501 C CA . THR B 1 120 ? -2.006 1.602 14.977 1 95.88 120 THR B CA 1
ATOM 2502 C C . THR B 1 120 ? -1.489 0.5 15.898 1 95.88 120 THR B C 1
ATOM 2504 O O . THR B 1 120 ? -1.964 -0.636 15.844 1 95.88 120 THR B O 1
ATOM 2507 N N . SER B 1 121 ? -0.54 0.917 16.703 1 93.06 121 SER B N 1
ATOM 2508 C CA . SER B 1 121 ? -0.057 0.019 17.75 1 93.06 121 SER B CA 1
ATOM 2509 C C . SER B 1 121 ? -0.845 0.2 19.031 1 93.06 121 SER B C 1
ATOM 2511 O O . SER B 1 121 ? -0.655 -0.551 20 1 93.06 121 SER B O 1
ATOM 2513 N N . ALA B 1 122 ? -1.718 1.138 19.016 1 90.69 122 ALA B N 1
ATOM 2514 C CA . ALA B 1 122 ? -2.381 1.538 20.25 1 90.69 122 ALA B CA 1
ATOM 2515 C C . ALA B 1 122 ? -3.389 0.484 20.703 1 90.69 122 ALA B C 1
ATOM 2517 O O . ALA B 1 122 ? -3.66 0.342 21.891 1 90.69 122 ALA B O 1
ATOM 2518 N N . PHE B 1 123 ? -4.023 -0.228 19.797 1 86.19 123 PHE B N 1
ATOM 2519 C CA . PHE B 1 123 ? -5.039 -1.217 20.125 1 86.19 123 PHE B CA 1
ATOM 2520 C C . PHE B 1 123 ? -4.754 -2.543 19.438 1 86.19 123 PHE B C 1
ATOM 2522 O O . PHE B 1 123 ? -4.344 -2.564 18.266 1 86.19 123 PHE B O 1
ATOM 2529 N N . PRO B 1 124 ? -5.109 -3.541 20.188 1 82.25 124 PRO B N 1
ATOM 2530 C CA . PRO B 1 124 ? -4.914 -4.848 19.562 1 82.25 124 PRO B CA 1
ATOM 2531 C C . PRO B 1 124 ? -5.773 -5.039 18.312 1 82.25 124 PRO B C 1
ATOM 2533 O O . PRO B 1 124 ? -6.875 -4.488 18.234 1 82.25 124 PRO B O 1
ATOM 2536 N N . ALA B 1 125 ? -5.344 -5.668 17.359 1 83.94 125 ALA B N 1
ATOM 2537 C CA . ALA B 1 125 ? -6.059 -6.074 16.156 1 83.94 125 ALA B CA 1
ATOM 2538 C C . ALA B 1 125 ? -6.273 -4.887 15.227 1 83.94 125 ALA B C 1
ATOM 2540 O O . ALA B 1 125 ? -7 -4.996 14.234 1 83.94 125 ALA B O 1
ATOM 2541 N N . ASP B 1 126 ? -5.707 -3.711 15.688 1 92.44 126 ASP B N 1
ATOM 2542 C CA . ASP B 1 126 ? -5.926 -2.537 14.844 1 92.44 126 ASP B CA 1
ATOM 2543 C C . ASP B 1 126 ? -4.652 -2.154 14.094 1 92.44 126 ASP B C 1
ATOM 2545 O O . ASP B 1 126 ? -4.492 -1.004 13.68 1 92.44 126 ASP B O 1
ATOM 2549 N N . GLY B 1 127 ? -3.787 -3.059 14.07 1 95.81 127 GLY B N 1
ATOM 2550 C CA . GLY B 1 127 ? -2.559 -2.842 13.32 1 95.81 127 GLY B CA 1
ATOM 2551 C C . GLY B 1 127 ? -1.709 -4.09 13.195 1 95.81 127 GLY B C 1
ATOM 2552 O O . GLY B 1 127 ? -1.959 -5.09 13.875 1 95.81 127 GLY B O 1
ATOM 2553 N N . VAL B 1 128 ? -0.79 -4.035 12.328 1 96.62 128 VAL B N 1
ATOM 2554 C CA . VAL B 1 128 ? 0.189 -5.102 12.141 1 96.62 128 VAL B CA 1
ATOM 2555 C C . VAL B 1 128 ? 1.578 -4.5 11.945 1 96.62 128 VAL B C 1
ATOM 2557 O O . VAL B 1 128 ? 1.746 -3.553 11.172 1 96.62 128 VAL B O 1
ATOM 2560 N N . LEU B 1 129 ? 2.473 -4.992 12.727 1 96.19 129 LEU B N 1
ATOM 2561 C CA . LEU B 1 129 ? 3.85 -4.527 12.609 1 96.19 129 LEU B CA 1
ATOM 2562 C C . LEU B 1 129 ? 4.523 -5.133 11.383 1 96.19 129 LEU B C 1
ATOM 2564 O O . LEU B 1 129 ? 4.508 -6.355 11.203 1 96.19 129 LEU B O 1
ATOM 2568 N N . ILE B 1 130 ? 5.074 -4.242 10.547 1 96.25 130 ILE B N 1
ATOM 2569 C CA . ILE B 1 130 ? 5.75 -4.699 9.336 1 96.25 130 ILE B CA 1
ATOM 2570 C C . ILE B 1 130 ? 7.215 -4.266 9.367 1 96.25 130 ILE B C 1
ATOM 2572 O O . ILE B 1 130 ? 7.578 -3.346 10.102 1 96.25 130 ILE B O 1
ATOM 2576 N N . THR B 1 131 ? 7.996 -4.992 8.594 1 95.25 131 THR B N 1
ATOM 2577 C CA . THR B 1 131 ? 9.391 -4.641 8.359 1 95.25 131 THR B CA 1
ATOM 2578 C C . THR B 1 131 ? 9.641 -4.375 6.879 1 95.25 131 THR B C 1
ATOM 2580 O O . THR B 1 131 ? 9.156 -5.117 6.02 1 95.25 131 THR B O 1
ATOM 2583 N N . LEU B 1 132 ? 10.32 -3.318 6.625 1 93.25 132 LEU B N 1
ATOM 2584 C CA . LEU B 1 132 ? 10.633 -2.943 5.254 1 93.25 132 LEU B CA 1
ATOM 2585 C C . LEU B 1 132 ? 12.078 -3.299 4.91 1 93.25 132 LEU B C 1
ATOM 2587 O O . LEU B 1 132 ? 12.992 -2.994 5.676 1 93.25 132 LEU B O 1
ATOM 2591 N N . TRP B 1 133 ? 12.227 -3.945 3.781 1 92.56 133 TRP B N 1
ATOM 2592 C CA . TRP B 1 133 ? 13.523 -4.355 3.271 1 92.56 133 TRP B CA 1
ATOM 2593 C C . TRP B 1 133 ? 13.734 -3.863 1.844 1 92.56 133 TRP B C 1
ATOM 2595 O O . TRP B 1 133 ? 12.766 -3.633 1.113 1 92.56 133 TRP B O 1
ATOM 2605 N N . GLY B 1 134 ? 14.977 -3.629 1.52 1 90.56 134 GLY B N 1
ATOM 2606 C CA . GLY B 1 134 ? 15.266 -3.262 0.143 1 90.56 134 GLY B CA 1
ATOM 2607 C C . GLY B 1 134 ? 16.703 -3.535 -0.257 1 90.56 134 GLY B C 1
ATOM 2608 O O . GLY B 1 134 ? 17.5 -4.031 0.549 1 90.56 134 GLY B O 1
ATOM 2609 N N . GLY B 1 135 ? 16.938 -3.375 -1.522 1 88.44 135 GLY B N 1
ATOM 2610 C CA . GLY B 1 135 ? 18.266 -3.588 -2.076 1 88.44 135 GLY B CA 1
ATOM 2611 C C . GLY B 1 135 ? 18.281 -3.715 -3.588 1 88.44 135 GLY B C 1
ATOM 2612 O O . GLY B 1 135 ? 17.438 -3.123 -4.266 1 88.44 135 GLY B O 1
ATOM 2613 N N . GLU B 1 136 ? 19.328 -4.219 -4.043 1 86.38 136 GLU B N 1
ATOM 2614 C CA . GLU B 1 136 ? 19.484 -4.465 -5.473 1 86.38 136 GLU B CA 1
ATOM 2615 C C . GLU B 1 136 ? 19.406 -5.953 -5.789 1 86.38 136 GLU B C 1
ATOM 2617 O O . GLU B 1 136 ? 19.828 -6.789 -4.992 1 86.38 136 GLU B O 1
ATOM 2622 N N . PHE B 1 137 ? 18.734 -6.18 -6.875 1 81.25 137 PHE B N 1
ATOM 2623 C CA . PHE B 1 137 ? 18.609 -7.551 -7.352 1 81.25 137 PHE B CA 1
ATOM 2624 C C . PHE B 1 137 ? 18.688 -7.605 -8.875 1 81.25 137 PHE B C 1
ATOM 2626 O O . PHE B 1 137 ? 17.812 -7.082 -9.562 1 81.25 137 PHE B O 1
ATOM 2633 N N . ARG B 1 138 ? 19.688 -8.211 -9.312 1 79.88 138 ARG B N 1
ATOM 2634 C CA . ARG B 1 138 ? 19.875 -8.461 -10.742 1 79.88 138 ARG B CA 1
ATOM 2635 C C . ARG B 1 138 ? 19.641 -7.195 -11.555 1 79.88 138 ARG B C 1
ATOM 2637 O O . ARG B 1 138 ? 18.859 -7.195 -12.508 1 79.88 138 ARG B O 1
ATOM 2644 N N . GLY B 1 139 ? 20.266 -6.176 -11.266 1 78.81 139 GLY B N 1
ATOM 2645 C CA . GLY B 1 139 ? 20.219 -4.938 -12.031 1 78.81 139 GLY B CA 1
ATOM 2646 C C . GLY B 1 139 ? 19 -4.086 -11.719 1 78.81 139 GLY B C 1
ATOM 2647 O O . GLY B 1 139 ? 18.781 -3.053 -12.359 1 78.81 139 GLY B O 1
ATOM 2648 N N . GLY B 1 140 ? 18.234 -4.543 -10.812 1 82.12 140 GLY B N 1
ATOM 2649 C CA . GLY B 1 140 ? 17.062 -3.773 -10.398 1 82.12 140 GLY B CA 1
ATOM 2650 C C . GLY B 1 140 ? 17.047 -3.463 -8.914 1 82.12 140 GLY B C 1
ATOM 2651 O O . GLY B 1 140 ? 17.891 -3.965 -8.164 1 82.12 140 GLY B O 1
ATOM 2652 N N . ARG B 1 141 ? 16.203 -2.498 -8.516 1 84.5 141 ARG B N 1
ATOM 2653 C CA . ARG B 1 141 ? 15.984 -2.158 -7.109 1 84.5 141 ARG B CA 1
ATOM 2654 C C . ARG B 1 141 ? 14.672 -2.742 -6.598 1 84.5 141 ARG B C 1
ATOM 2656 O O . ARG B 1 141 ? 13.688 -2.799 -7.336 1 84.5 141 ARG B O 1
ATOM 2663 N N . TYR B 1 142 ? 14.758 -3.217 -5.355 1 86.94 142 TYR B N 1
ATOM 2664 C CA . TYR B 1 142 ? 13.531 -3.787 -4.809 1 86.94 142 TYR B CA 1
ATOM 2665 C C . TYR B 1 142 ? 13.258 -3.248 -3.41 1 86.94 142 TYR B C 1
ATOM 2667 O O . TYR B 1 142 ? 14.164 -2.75 -2.74 1 86.94 142 TYR B O 1
ATOM 2675 N N . MET B 1 143 ? 12.031 -3.184 -3.078 1 88.75 143 MET B N 1
ATOM 2676 C CA . MET B 1 143 ? 11.531 -2.996 -1.72 1 88.75 143 MET B CA 1
ATOM 2677 C C . MET B 1 143 ? 10.469 -4.031 -1.385 1 88.75 143 MET B C 1
ATOM 2679 O O . MET B 1 143 ? 9.625 -4.359 -2.225 1 88.75 143 MET B O 1
ATOM 2683 N N . ALA B 1 144 ? 10.57 -4.547 -0.247 1 93.38 144 ALA B N 1
ATOM 2684 C CA . ALA B 1 144 ? 9.602 -5.547 0.184 1 93.38 144 ALA B CA 1
ATOM 2685 C C . ALA B 1 144 ? 9.25 -5.371 1.658 1 93.38 144 ALA B C 1
ATOM 2687 O O . ALA B 1 144 ? 10.094 -4.988 2.465 1 93.38 144 ALA B O 1
ATOM 2688 N N . THR B 1 145 ? 8.023 -5.641 1.914 1 95.62 145 THR B N 1
ATOM 2689 C CA . THR B 1 145 ? 7.543 -5.555 3.289 1 95.62 145 THR B CA 1
ATOM 2690 C C . THR B 1 145 ? 6.969 -6.891 3.748 1 95.62 145 THR B C 1
ATOM 2692 O O . THR B 1 145 ? 6.273 -7.566 2.988 1 95.62 145 THR B O 1
ATOM 2695 N N . PHE B 1 146 ? 7.297 -7.203 4.961 1 96.69 146 PHE B N 1
ATOM 2696 C CA . PHE B 1 146 ? 6.8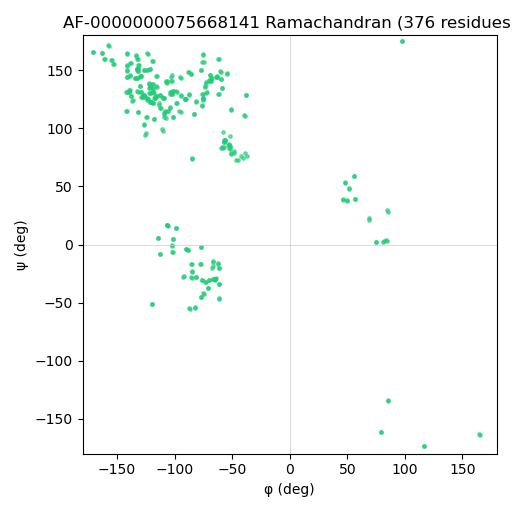12 -8.43 5.586 1 96.69 146 PHE B CA 1
ATOM 2697 C C . PHE B 1 146 ? 6.27 -8.148 6.98 1 96.69 146 PHE B C 1
ATOM 2699 O O . PHE B 1 146 ? 6.68 -7.184 7.629 1 96.69 146 PHE B O 1
ATOM 2706 N N . THR B 1 147 ? 5.332 -9 7.32 1 96.62 147 THR B N 1
ATOM 2707 C CA . THR B 1 147 ? 4.953 -8.914 8.727 1 96.62 147 THR B CA 1
ATOM 2708 C C . THR B 1 147 ? 6.125 -9.281 9.625 1 96.62 147 THR B C 1
ATOM 2710 O O . THR B 1 147 ? 6.91 -10.18 9.297 1 96.62 147 THR B O 1
ATOM 2713 N N . ASN B 1 148 ? 6.195 -8.594 10.734 1 92.31 148 ASN B N 1
ATOM 2714 C CA . ASN B 1 148 ? 7.32 -8.789 11.641 1 92.31 148 ASN B CA 1
ATOM 2715 C C . ASN B 1 148 ? 7.25 -10.148 12.336 1 92.31 148 ASN B C 1
ATOM 2717 O O . ASN B 1 148 ? 8.273 -10.797 12.539 1 92.31 148 ASN B O 1
ATOM 2721 N N . SER B 1 149 ? 6.148 -10.625 12.695 1 89.44 149 SER B N 1
ATOM 2722 C CA . SER B 1 149 ? 6 -11.852 13.461 1 89.44 149 SER B CA 1
ATOM 2723 C C . SER B 1 149 ? 6.062 -13.086 12.562 1 89.44 149 SER B C 1
ATOM 2725 O O . SER B 1 149 ? 6.918 -13.953 12.742 1 89.44 149 SER B O 1
ATOM 2727 N N . GLY B 1 150 ? 5.246 -13.141 11.531 1 91.88 150 GLY B N 1
ATOM 2728 C CA . GLY B 1 150 ? 5.129 -14.328 10.703 1 91.88 150 GLY B CA 1
ATOM 2729 C C . GLY B 1 150 ? 5.879 -14.211 9.391 1 91.88 150 GLY B C 1
ATOM 2730 O O . GLY B 1 150 ? 6.023 -15.195 8.656 1 91.88 150 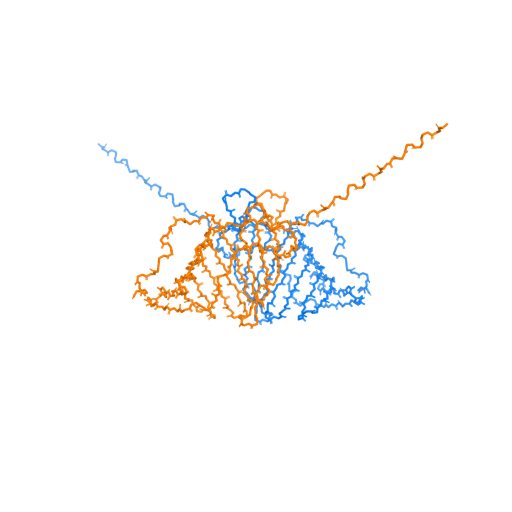GLY B O 1
ATOM 2731 N N . CYS B 1 151 ? 6.363 -13.109 9.156 1 95.19 151 CYS B N 1
ATOM 2732 C CA . CYS B 1 151 ? 7.137 -12.828 7.949 1 95.19 151 CYS B CA 1
ATOM 2733 C C . CYS B 1 151 ? 6.332 -13.148 6.695 1 95.19 151 CYS B C 1
ATOM 2735 O O . CYS B 1 151 ? 6.852 -13.734 5.75 1 95.19 151 CYS B O 1
ATOM 2737 N N . VAL B 1 152 ? 5.098 -12.844 6.754 1 95.62 152 VAL B N 1
ATOM 2738 C CA . VAL B 1 152 ? 4.293 -13.031 5.551 1 95.62 152 VAL B CA 1
ATOM 2739 C C . VAL B 1 152 ? 4.402 -11.797 4.66 1 95.62 152 VAL B C 1
ATOM 2741 O O . VAL B 1 152 ? 4.492 -10.672 5.156 1 95.62 152 VAL B O 1
ATOM 2744 N N . PRO B 1 153 ? 4.355 -12.039 3.367 1 96.94 153 PRO B N 1
ATOM 2745 C CA . PRO B 1 153 ? 4.531 -10.883 2.482 1 96.94 153 PRO B CA 1
ATOM 2746 C C . PRO B 1 153 ? 3.361 -9.898 2.557 1 96.94 153 PRO B C 1
ATOM 2748 O O . PRO B 1 153 ? 2.209 -10.32 2.693 1 96.94 153 PRO B O 1
ATOM 2751 N N . VAL B 1 154 ? 3.676 -8.633 2.469 1 96.81 154 VAL B N 1
ATOM 2752 C CA . VAL B 1 154 ? 2.67 -7.578 2.498 1 96.81 154 VAL B CA 1
ATOM 2753 C C . VAL B 1 154 ? 2.721 -6.781 1.197 1 96.81 154 VAL B C 1
ATOM 2755 O O . VAL B 1 154 ? 1.688 -6.543 0.566 1 96.81 154 VAL B O 1
ATOM 2758 N N . GLU B 1 155 ? 3.895 -6.359 0.864 1 93.81 155 GLU B N 1
ATOM 2759 C CA . GLU B 1 155 ? 4.113 -5.625 -0.377 1 93.81 155 GLU B CA 1
ATOM 2760 C C . GLU B 1 155 ? 5.434 -6.023 -1.029 1 93.81 155 GLU B C 1
ATOM 2762 O O . GLU B 1 155 ? 6.375 -6.426 -0.342 1 93.81 155 GLU B O 1
ATOM 2767 N N . ASP B 1 156 ? 5.414 -5.926 -2.34 1 91.88 156 ASP B N 1
ATOM 2768 C CA . ASP B 1 156 ? 6.617 -6.141 -3.137 1 91.88 156 ASP B CA 1
ATOM 2769 C C . ASP B 1 156 ? 6.734 -5.098 -4.246 1 91.88 156 ASP B C 1
ATOM 2771 O O . ASP B 1 156 ? 5.777 -4.855 -4.98 1 91.88 156 ASP B O 1
ATOM 2775 N N . GLY B 1 157 ? 7.832 -4.434 -4.223 1 86.31 157 GLY B N 1
ATOM 2776 C CA . GLY B 1 157 ? 8.156 -3.51 -5.297 1 86.31 157 GLY B CA 1
ATOM 2777 C C . GLY B 1 157 ? 9.461 -3.842 -5.996 1 86.31 157 GLY B C 1
ATOM 2778 O O . GLY B 1 157 ? 10.438 -4.223 -5.352 1 86.31 157 GLY B O 1
ATOM 2779 N N . PHE B 1 158 ? 9.391 -3.791 -7.312 1 83.44 158 PHE B N 1
ATOM 2780 C CA . PHE B 1 158 ? 10.586 -4.07 -8.102 1 83.44 158 PHE B CA 1
ATOM 2781 C C . PHE B 1 158 ? 10.664 -3.146 -9.312 1 83.44 158 PHE B C 1
ATOM 2783 O O . PHE B 1 158 ? 9.648 -2.879 -9.961 1 83.44 158 PHE B O 1
ATOM 2790 N N . CYS B 1 159 ? 11.883 -2.527 -9.508 1 79.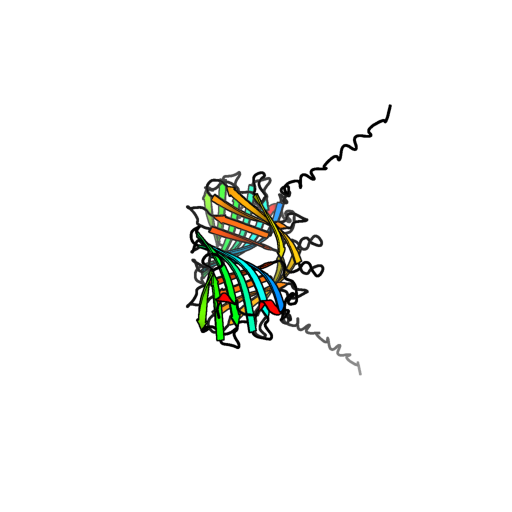44 159 CYS B N 1
ATOM 2791 C CA . CYS B 1 159 ? 12.086 -1.584 -10.602 1 79.44 159 CYS B CA 1
ATOM 2792 C C . CYS B 1 159 ? 13.297 -1.979 -11.445 1 79.44 159 CYS B C 1
ATOM 2794 O O . CYS B 1 159 ? 14.367 -2.258 -10.898 1 79.44 159 CYS B O 1
ATOM 2796 N N . THR B 1 160 ? 13.07 -2.041 -12.68 1 77.81 160 THR B N 1
ATOM 2797 C CA . THR B 1 160 ? 14.164 -2.205 -13.633 1 77.81 160 THR B CA 1
ATOM 2798 C C . THR B 1 160 ? 14.008 -1.236 -14.797 1 77.81 160 THR B C 1
ATOM 2800 O O . THR B 1 160 ? 12.961 -0.612 -14.961 1 77.81 160 THR B O 1
ATOM 2803 N N . GLU B 1 161 ? 15.094 -1.03 -15.539 1 75.56 161 GLU B N 1
ATOM 2804 C CA . GLU B 1 161 ? 15.031 -0.193 -16.734 1 75.56 161 GLU B CA 1
ATOM 2805 C C . GLU B 1 161 ? 14.133 -0.819 -17.797 1 75.56 161 GLU B C 1
ATOM 2807 O O . GLU B 1 161 ? 13.453 -0.107 -18.531 1 75.56 161 GLU B O 1
ATOM 2812 N N . ARG B 1 162 ? 14.125 -2.07 -17.75 1 71.62 162 ARG B N 1
ATOM 2813 C CA . ARG B 1 162 ? 13.445 -2.803 -18.797 1 71.62 162 ARG B CA 1
ATOM 2814 C C . ARG B 1 162 ? 11.93 -2.77 -18.609 1 71.62 162 ARG B C 1
ATOM 2816 O O . ARG B 1 162 ? 11.18 -2.508 -19.547 1 71.62 162 ARG B O 1
ATOM 2823 N N . ILE B 1 163 ? 11.406 -2.979 -17.469 1 69.44 163 ILE B N 1
ATOM 2824 C CA . ILE B 1 163 ? 9.977 -3.193 -17.281 1 69.44 163 ILE B CA 1
ATOM 2825 C C . ILE B 1 163 ? 9.375 -2.025 -16.516 1 69.44 163 ILE B C 1
ATOM 2827 O O . ILE B 1 163 ? 8.148 -1.921 -16.375 1 69.44 163 ILE B O 1
ATOM 2831 N N . GLY B 1 164 ? 10.234 -1.089 -15.992 1 74.06 164 GLY B N 1
ATOM 2832 C CA . GLY B 1 164 ? 9.695 -0.072 -15.102 1 74.06 164 GLY B CA 1
ATOM 2833 C C . GLY B 1 164 ? 9.469 -0.578 -13.688 1 74.06 164 GLY B C 1
ATOM 2834 O O . GLY B 1 164 ? 10.172 -1.479 -13.227 1 74.06 164 GLY B O 1
ATOM 2835 N N . CYS B 1 165 ? 8.609 0.16 -12.906 1 76.5 165 CYS B N 1
ATOM 2836 C CA . CYS B 1 165 ? 8.391 -0.21 -11.508 1 76.5 165 CYS B CA 1
ATOM 2837 C C . CYS B 1 165 ? 7.066 -0.939 -11.344 1 76.5 165 CYS B C 1
ATOM 2839 O O . CYS B 1 165 ? 6.043 -0.509 -11.875 1 76.5 165 CYS B O 1
ATOM 2841 N N . VAL B 1 166 ? 7.105 -2.092 -10.688 1 80.88 166 VAL B N 1
ATOM 2842 C CA . VAL B 1 166 ? 5.906 -2.863 -10.367 1 80.88 166 VAL B CA 1
ATOM 2843 C C . VAL B 1 166 ? 5.715 -2.918 -8.859 1 80.88 166 VAL B C 1
ATOM 2845 O O . VAL B 1 166 ? 6.664 -3.162 -8.109 1 80.88 166 VAL B O 1
ATOM 2848 N N . HIS B 1 167 ? 4.594 -2.574 -8.422 1 84.94 167 HIS B N 1
ATOM 2849 C CA . HIS B 1 167 ? 4.234 -2.66 -7.008 1 84.94 167 HIS B CA 1
ATOM 2850 C C . HIS B 1 167 ? 3.086 -3.637 -6.789 1 84.94 167 HIS B C 1
ATOM 2852 O O . HIS B 1 167 ? 2.059 -3.555 -7.469 1 84.94 167 HIS B O 1
ATOM 2858 N N . THR B 1 168 ? 3.311 -4.57 -5.914 1 91.31 168 THR B N 1
ATOM 2859 C CA . THR B 1 168 ? 2.314 -5.594 -5.621 1 91.31 168 THR B CA 1
ATOM 2860 C C . THR B 1 168 ? 1.941 -5.578 -4.141 1 91.31 168 THR B C 1
ATOM 2862 O O . THR B 1 168 ? 2.816 -5.516 -3.275 1 91.31 168 THR B O 1
ATOM 2865 N N . SER B 1 169 ? 0.679 -5.562 -3.865 1 93 169 SER B N 1
ATOM 2866 C CA . SER B 1 169 ? 0.178 -5.734 -2.506 1 93 169 SER B CA 1
ATOM 2867 C C . SER B 1 169 ? -0.458 -7.109 -2.322 1 93 169 SER B C 1
ATOM 2869 O O . SER B 1 169 ? -1.17 -7.59 -3.207 1 93 169 SER B O 1
ATOM 2871 N N . PHE B 1 170 ? -0.231 -7.711 -1.187 1 97.25 170 PHE B N 1
ATOM 2872 C CA . PHE B 1 170 ? -0.785 -9.023 -0.886 1 97.25 170 PHE B CA 1
ATOM 2873 C C . PHE B 1 170 ? -1.769 -8.945 0.275 1 97.25 170 PHE B C 1
ATOM 2875 O O . PHE B 1 170 ? -1.541 -8.219 1.24 1 97.25 170 PHE B O 1
ATOM 2882 N N . TYR B 1 171 ? -2.775 -9.758 0.186 1 97.44 171 TYR B N 1
ATOM 2883 C CA . TYR B 1 171 ? -3.82 -9.789 1.204 1 97.44 171 TYR B CA 1
ATOM 2884 C C . TYR B 1 171 ? -4.227 -11.219 1.519 1 97.44 171 TYR B C 1
ATOM 2886 O O . TYR B 1 171 ? -4.039 -12.125 0.698 1 97.44 171 TYR B O 1
ATOM 2894 N N . ASP B 1 172 ? -4.75 -11.383 2.666 1 98.06 172 ASP B N 1
ATOM 2895 C CA . ASP B 1 172 ? -5.32 -12.664 3.078 1 98.06 172 ASP B CA 1
ATOM 2896 C C . ASP B 1 172 ? -4.328 -13.805 2.846 1 98.06 172 ASP B C 1
ATOM 2898 O O . ASP B 1 172 ? -4.684 -14.836 2.277 1 98.06 172 ASP B O 1
ATOM 2902 N N . VAL B 1 173 ? -3.152 -13.57 3.273 1 98.12 173 VAL B N 1
ATOM 2903 C CA . VAL B 1 173 ? -2.098 -14.555 3.037 1 98.12 173 VAL B CA 1
ATOM 2904 C C . VAL B 1 173 ? -2.318 -15.773 3.928 1 98.12 173 VAL B C 1
ATOM 2906 O O . VAL B 1 173 ? -2.561 -15.641 5.129 1 98.12 173 VAL B O 1
ATOM 2909 N N . VAL B 1 174 ? -2.258 -16.922 3.355 1 97.25 174 VAL B N 1
ATOM 2910 C CA . VAL B 1 174 ? -2.35 -18.188 4.07 1 97.25 174 VAL B CA 1
ATOM 2911 C C . VAL B 1 174 ? -1.157 -19.078 3.709 1 97.25 174 VAL B C 1
ATOM 2913 O O . VAL B 1 174 ? -0.902 -19.328 2.529 1 97.25 174 VAL B O 1
ATOM 2916 N N . ALA B 1 175 ? -0.516 -19.516 4.789 1 96 175 ALA B N 1
ATOM 2917 C CA . ALA B 1 175 ? 0.624 -20.391 4.543 1 96 175 ALA B CA 1
ATOM 2918 C C . ALA B 1 175 ? 0.168 -21.734 3.982 1 96 175 ALA B C 1
ATOM 2920 O O . ALA B 1 175 ? -0.853 -22.281 4.41 1 96 175 ALA B O 1
ATOM 2921 N N . GLY B 1 176 ? 0.968 -22.188 3.035 1 96.94 176 GLY B N 1
ATOM 2922 C CA . GLY B 1 176 ? 0.682 -23.484 2.445 1 96.94 176 GLY B CA 1
ATOM 2923 C C . GLY B 1 176 ? -0.078 -23.391 1.136 1 96.94 176 GLY B C 1
ATOM 2924 O O . GLY B 1 176 ? -0.357 -22.297 0.651 1 96.94 176 GLY B O 1
ATOM 2925 N N . ILE B 1 177 ? -0.27 -24.531 0.536 1 98.25 177 ILE B N 1
ATOM 2926 C CA . ILE B 1 177 ? -1.044 -24.719 -0.687 1 98.25 177 ILE B CA 1
ATOM 2927 C C . ILE B 1 177 ? -2.223 -25.656 -0.416 1 98.25 177 ILE B C 1
ATOM 2929 O O . ILE B 1 177 ? -2.031 -26.797 -0.016 1 98.25 177 ILE B O 1
ATOM 2933 N N . SER B 1 178 ? -3.381 -25.141 -0.67 1 97.19 178 SER B N 1
ATOM 2934 C CA . SER B 1 178 ? -4.586 -25.875 -0.32 1 97.19 178 SER B CA 1
ATOM 2935 C C . SE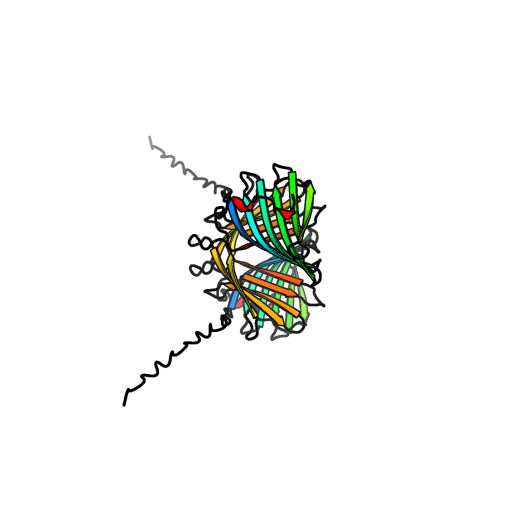R B 1 178 ? -4.82 -27.031 -1.286 1 97.19 178 SER B C 1
ATOM 2937 O O . SER B 1 178 ? -5.242 -28.125 -0.876 1 97.19 178 SER B O 1
ATOM 2939 N N . ASP B 1 179 ? -4.625 -26.781 -2.574 1 97.5 179 ASP B N 1
ATOM 2940 C CA . ASP B 1 179 ? -4.789 -27.781 -3.623 1 97.5 179 ASP B CA 1
ATOM 2941 C C . ASP B 1 179 ? -3.52 -27.922 -4.461 1 97.5 179 ASP B C 1
ATOM 2943 O O . ASP B 1 179 ? -3.23 -27.062 -5.297 1 97.5 179 ASP B O 1
ATOM 2947 N N . PRO B 1 180 ? -2.846 -29.047 -4.309 1 95.31 180 PRO B N 1
ATOM 2948 C CA . PRO B 1 180 ? -1.598 -29.188 -5.062 1 95.31 180 PRO B CA 1
ATOM 2949 C C . PRO B 1 180 ? -1.814 -29.156 -6.574 1 95.31 180 PRO B C 1
ATOM 2951 O O . PRO B 1 180 ? -0.874 -28.922 -7.332 1 95.31 180 PRO B O 1
ATOM 2954 N N . ASP B 1 181 ? -3.029 -29.344 -7.012 1 97.19 181 ASP B N 1
ATOM 2955 C CA . ASP B 1 181 ? -3.316 -29.391 -8.445 1 97.19 181 ASP B CA 1
ATOM 2956 C C . ASP B 1 181 ? -3.322 -27.984 -9.055 1 97.19 181 ASP B C 1
ATOM 2958 O O . ASP B 1 181 ? -3.404 -27.844 -10.273 1 97.19 181 ASP B O 1
ATOM 2962 N N . VAL B 1 182 ? -3.117 -27.047 -8.203 1 98.12 182 VAL B N 1
ATOM 2963 C CA . VAL B 1 182 ? -3.15 -25.672 -8.688 1 98.12 182 VAL B CA 1
ATOM 2964 C C . VAL B 1 182 ? -1.981 -25.438 -9.641 1 98.12 182 VAL B C 1
ATOM 2966 O O . VAL B 1 182 ? -2.004 -24.484 -10.438 1 98.12 182 VAL B O 1
ATOM 2969 N N . PHE B 1 183 ? -1.014 -26.344 -9.633 1 98.31 183 PHE B N 1
ATOM 2970 C CA . PHE B 1 183 ? 0.163 -26.125 -10.461 1 98.31 183 PHE B CA 1
ATOM 2971 C C . PHE B 1 183 ? 0.158 -27.047 -11.672 1 98.31 183 PHE B C 1
ATOM 2973 O O . PHE B 1 183 ? 1.201 -27.266 -12.289 1 98.31 183 PHE B O 1
ATOM 2980 N N . ILE B 1 184 ? -0.977 -27.641 -12.016 1 97.44 184 ILE B N 1
ATOM 2981 C CA . ILE B 1 184 ? -1.154 -28.406 -13.242 1 97.44 184 ILE B CA 1
ATOM 2982 C C . ILE B 1 184 ? -1.652 -27.5 -14.359 1 97.44 184 ILE B C 1
ATOM 2984 O O . ILE B 1 184 ? -2.643 -26.781 -14.188 1 97.44 184 ILE B O 1
ATOM 2988 N N . PRO B 1 185 ? -0.967 -27.469 -15.477 1 96.94 185 PRO B N 1
ATOM 2989 C CA . PRO B 1 185 ? -1.424 -26.625 -16.594 1 96.94 185 PRO B CA 1
ATOM 2990 C C . PRO B 1 185 ? -2.863 -26.906 -17 1 96.94 185 PRO B C 1
ATOM 2992 O O . PRO B 1 185 ? -3.314 -28.062 -16.906 1 96.94 185 PRO B O 1
ATOM 2995 N N . PRO B 1 186 ? -3.496 -25.906 -17.422 1 94.75 186 PRO B N 1
ATOM 2996 C CA . PRO B 1 186 ? -4.848 -26.156 -17.922 1 94.75 186 PRO B CA 1
ATOM 2997 C C . PRO B 1 186 ? -4.867 -27.125 -19.109 1 94.75 186 PRO B C 1
ATOM 2999 O O . PRO B 1 186 ? -3.975 -27.078 -19.953 1 94.75 186 PRO B O 1
ATOM 3002 N N . LYS B 1 187 ? -5.965 -27.828 -19.156 1 93.12 187 LYS B N 1
ATOM 3003 C CA . LYS B 1 187 ? -6.113 -28.828 -20.219 1 93.12 187 LYS B CA 1
ATOM 3004 C C . LYS B 1 187 ? -6.152 -28.156 -21.578 1 93.12 187 LYS B C 1
ATOM 3006 O O . LYS B 1 187 ? -5.66 -28.719 -22.562 1 93.12 187 LYS B O 1
ATOM 3011 N N . ALA B 1 188 ? -6.645 -26.984 -21.562 1 93.69 188 ALA B N 1
ATOM 3012 C CA . ALA B 1 188 ? -6.785 -26.25 -22.812 1 93.69 188 ALA B CA 1
ATOM 3013 C C . ALA B 1 188 ? -5.418 -25.906 -23.406 1 93.69 188 ALA B C 1
ATOM 3015 O O . ALA B 1 188 ? -5.316 -25.547 -24.594 1 93.69 188 ALA B O 1
ATOM 3016 N N . CYS B 1 189 ? -4.426 -25.953 -22.625 1 94.38 189 CYS B N 1
ATOM 3017 C CA . CYS B 1 189 ? -3.094 -25.578 -23.094 1 94.38 189 CYS B CA 1
ATOM 3018 C C . CYS B 1 189 ? -2.373 -26.781 -23.688 1 94.38 189 CYS B C 1
ATOM 3020 O O . CYS B 1 189 ? -1.251 -26.656 -24.188 1 94.38 189 CYS B O 1
ATOM 3022 N N . GLU B 1 190 ? -2.943 -27.969 -23.625 1 84.81 190 GLU B N 1
ATOM 3023 C CA . GLU B 1 190 ? -2.348 -29.172 -24.203 1 84.81 190 GLU B CA 1
ATOM 3024 C C . GLU B 1 190 ? -2.455 -29.156 -25.719 1 84.81 190 GLU B C 1
ATOM 3026 O O . GLU B 1 190 ? -3.402 -28.594 -26.281 1 84.81 190 GLU B O 1
#

pLDDT: mean 87.25, std 15.58, range [32.59, 98.81]

InterPro domains:
  IPR001299 Ependymin [PF00811] (66-189)
  IPR001299 Ependymin [PR00317] (20-39)
  IPR001299 Ependymin [PR00317] (45-67)
  IPR001299 Ependymin [PR00317] (74-94)
  IPR001299 Ependymin [PR00317] (102-120)
  IPR001299 Ependymin [PR00317] (166-180)
  IPR001299 Ependymin [PR00317] (181-190)
  IPR001299 Ependymin [PTHR10697] (1-190)
  IPR001299 Ependymin [SM00026] (20-190)